Protein AF-0000000074786661 (afdb_homodimer)

Nearest PDB structures (foldseek):
  8a9m-assembly1_A  TM=9.850E-01  e=2.040E-16  Hippeastrum hybrid cultivar
  1msa-assembly1_C  TM=9.855E-01  e=4.578E-16  Galanthus nivalis
  3dzw-assembly1_A  TM=9.877E-01  e=7.695E-16  Narcissus pseudonarcissus
  3a0d-assembly1_A  TM=9.600E-01  e=8.202E-15  Polygonatum cyrtonema
  2d04-assembly3_E  TM=9.316E-01  e=2.078E-13  Molineria latifolia

pLDDT: mean 82.92, std 26.05, range [27.39, 98.94]

Radius of gyration: 22.77 Å; Cα contacts (8 Å, |Δi|>4): 672; chains: 2; bounding box: 90×65×55 Å

Structure (mmCIF, N/CA/C/O backbone):
data_AF-0000000074786661-model_v1
#
loop_
_entity.id
_entity.type
_entity.pdbx_description
1 polymer 'Bulb-type lectin domain-containing protein'
#
loop_
_atom_site.group_PDB
_atom_site.id
_atom_site.type_symbol
_atom_site.label_atom_id
_atom_site.label_alt_id
_atom_site.label_comp_id
_atom_site.label_asym_id
_atom_site.label_entity_id
_atom_site.label_seq_id
_atom_site.pdbx_PDB_ins_code
_atom_site.Cartn_x
_atom_site.Cartn_y
_atom_site.Cartn_z
_atom_site.occupancy
_atom_site.B_iso_or_equiv
_atom_site.auth_seq_id
_atom_site.auth_comp_id
_atom_site.auth_asym_id
_atom_site.auth_atom_id
_atom_site.pdbx_PDB_model_num
ATOM 1 N N . MET A 1 1 ? -6.34 5.297 -14.484 1 54.09 1 MET A N 1
ATOM 2 C CA . MET A 1 1 ? -5.094 4.977 -13.797 1 54.09 1 MET A CA 1
ATOM 3 C C . MET A 1 1 ? -5.078 3.52 -13.352 1 54.09 1 MET A C 1
ATOM 5 O O . MET A 1 1 ? -6.078 3.01 -12.844 1 54.09 1 MET A O 1
ATOM 9 N N . ALA A 1 2 ? -3.977 2.809 -13.867 1 68.94 2 ALA A N 1
ATOM 10 C CA . ALA A 1 2 ? -3.953 1.383 -13.555 1 68.94 2 ALA A CA 1
ATOM 11 C C . ALA A 1 2 ? -3.648 1.149 -12.078 1 68.94 2 ALA A C 1
ATOM 13 O O . ALA A 1 2 ? -2.953 1.95 -11.445 1 68.94 2 ALA A O 1
ATOM 14 N N . ASP A 1 3 ? -4.184 0.148 -11.516 1 92.69 3 ASP A N 1
ATOM 15 C CA . ASP A 1 3 ? -4.074 -0.189 -10.094 1 92.69 3 ASP A CA 1
ATOM 16 C C . ASP A 1 3 ? -2.713 -0.805 -9.781 1 92.69 3 ASP A C 1
ATOM 18 O O . ASP A 1 3 ? -2.141 -1.514 -10.617 1 92.69 3 ASP A O 1
ATOM 22 N N . ASN A 1 4 ? -2.164 -0.365 -8.695 1 98.5 4 ASN A N 1
ATOM 23 C CA . ASN A 1 4 ? -0.906 -0.963 -8.258 1 98.5 4 ASN A CA 1
ATOM 24 C C . ASN A 1 4 ? -1.046 -1.646 -6.902 1 98.5 4 ASN A C 1
ATOM 26 O O . ASN A 1 4 ? -0.046 -1.995 -6.273 1 98.5 4 ASN A O 1
ATOM 30 N N . VAL A 1 5 ? -2.252 -1.771 -6.418 1 98.56 5 VAL A N 1
ATOM 31 C CA . VAL A 1 5 ? -2.475 -2.34 -5.094 1 98.56 5 VAL A CA 1
ATOM 32 C C . VAL A 1 5 ? -3.52 -3.451 -5.176 1 98.56 5 VAL A C 1
ATOM 34 O O . VAL A 1 5 ? -4.535 -3.307 -5.859 1 98.56 5 VAL A O 1
ATOM 37 N N . LEU A 1 6 ? -3.256 -4.562 -4.535 1 98.5 6 LEU A N 1
ATOM 38 C CA . LEU A 1 6 ? -4.266 -5.559 -4.195 1 98.5 6 LEU A CA 1
ATOM 39 C C . LEU A 1 6 ? -4.582 -5.523 -2.703 1 98.5 6 LEU A C 1
ATOM 41 O O . LEU A 1 6 ? -3.676 -5.418 -1.874 1 98.5 6 LEU A O 1
ATOM 45 N N . TYR A 1 7 ? -5.82 -5.617 -2.416 1 97.94 7 TYR A N 1
ATOM 46 C CA . TYR A 1 7 ? -6.273 -5.688 -1.03 1 97.94 7 TYR A CA 1
ATOM 47 C C . TYR A 1 7 ? -6.695 -7.105 -0.665 1 97.94 7 TYR A C 1
ATOM 49 O O . TYR A 1 7 ? -6.988 -7.918 -1.544 1 97.94 7 TYR A O 1
ATOM 57 N N . GLY A 1 8 ? -6.66 -7.344 0.693 1 97.38 8 GLY A N 1
ATOM 58 C CA . GLY A 1 8 ? -7.207 -8.625 1.103 1 97.38 8 GLY A CA 1
ATOM 59 C C . GLY A 1 8 ? -8.562 -8.922 0.487 1 97.38 8 GLY A C 1
ATOM 60 O O . GLY A 1 8 ? -9.477 -8.094 0.555 1 97.38 8 GLY A O 1
ATOM 61 N N . GLY A 1 9 ? -8.625 -10.148 -0.109 1 97.19 9 GLY A N 1
ATOM 62 C CA . GLY A 1 9 ? -9.859 -10.539 -0.763 1 97.19 9 GLY A CA 1
ATOM 63 C C . GLY A 1 9 ? -9.836 -10.336 -2.266 1 97.19 9 GLY A C 1
ATOM 64 O O . GLY A 1 9 ? -10.648 -10.906 -2.99 1 97.19 9 GLY A O 1
ATOM 65 N N . ASP A 1 10 ? -8.906 -9.586 -2.803 1 98.12 10 ASP A N 1
ATOM 66 C CA . ASP A 1 10 ? -8.812 -9.328 -4.234 1 98.12 10 ASP A CA 1
ATOM 67 C C . ASP A 1 10 ? -8.273 -10.547 -4.98 1 98.12 10 ASP A C 1
ATOM 69 O O . ASP A 1 10 ? -7.574 -11.375 -4.395 1 98.12 10 ASP A O 1
ATOM 73 N N . THR A 1 11 ? -8.594 -10.555 -6.223 1 98.56 11 THR A N 1
ATOM 74 C CA . THR A 1 11 ? -8.062 -11.562 -7.133 1 98.56 11 THR A CA 1
ATOM 75 C C . THR A 1 11 ? -7.582 -10.922 -8.43 1 98.56 11 THR A C 1
ATOM 77 O O . THR A 1 11 ? -8.031 -9.836 -8.797 1 98.56 11 THR A O 1
ATOM 80 N N . MET A 1 12 ? -6.664 -11.57 -9.039 1 98.56 12 MET A N 1
ATOM 81 C CA . MET A 1 12 ? -6.281 -11.305 -10.43 1 98.56 12 MET A CA 1
ATOM 82 C C . MET A 1 12 ? -6.414 -12.562 -11.273 1 98.56 12 MET A C 1
ATOM 84 O O . MET A 1 12 ? -5.711 -13.555 -11.047 1 98.56 12 MET A O 1
ATOM 88 N N . ASN A 1 13 ? -7.309 -12.461 -12.242 1 98.38 13 ASN A N 1
ATOM 89 C CA . ASN A 1 13 ? -7.438 -13.547 -13.203 1 98.38 13 ASN A CA 1
ATOM 90 C C . ASN A 1 13 ? -6.305 -13.539 -14.227 1 98.38 13 ASN A C 1
ATOM 92 O O . ASN A 1 13 ? -5.578 -12.547 -14.336 1 98.38 13 ASN A O 1
ATOM 96 N N . ALA A 1 14 ? -6.246 -14.672 -14.898 1 98.06 14 ALA A N 1
ATOM 97 C CA . ALA A 1 14 ? -5.277 -14.711 -15.984 1 98.06 14 ALA A CA 1
ATOM 98 C C . ALA A 1 14 ? -5.445 -13.516 -16.922 1 98.06 14 ALA A C 1
ATOM 100 O O . ALA A 1 14 ? -6.566 -13.156 -17.281 1 98.06 14 ALA A O 1
ATOM 101 N N . GLY A 1 15 ? -4.289 -12.82 -17.203 1 97.88 15 GLY A N 1
ATOM 102 C CA . GLY A 1 15 ? -4.309 -11.672 -18.094 1 97.88 15 GLY A CA 1
ATOM 103 C C . GLY A 1 15 ? -4.391 -10.352 -17.359 1 97.88 15 GLY A C 1
ATOM 104 O O . GLY A 1 15 ? -4.125 -9.297 -17.938 1 97.88 15 GLY A O 1
ATOM 105 N N . GLN A 1 16 ? -4.762 -10.391 -16.109 1 98.44 16 GLN A N 1
ATOM 106 C CA . GLN A 1 16 ? -4.859 -9.148 -15.359 1 98.44 16 GLN A CA 1
ATOM 107 C C . GLN A 1 16 ? -3.529 -8.797 -14.695 1 98.44 16 GLN A C 1
ATOM 109 O O . GLN A 1 16 ? -2.699 -9.68 -14.461 1 98.44 16 GLN A O 1
ATOM 114 N N . SER A 1 17 ? -3.342 -7.465 -14.523 1 98.69 17 SER A N 1
ATOM 115 C CA . SER A 1 17 ? -2.041 -7.031 -14.016 1 98.69 17 SER A CA 1
ATOM 116 C C . SER A 1 17 ? -2.172 -5.785 -13.148 1 98.69 17 SER A C 1
ATOM 118 O O . SER A 1 17 ? -3.189 -5.09 -13.203 1 98.69 17 SER A O 1
ATOM 120 N N . LEU A 1 18 ? -1.207 -5.578 -12.273 1 98.44 18 LEU A N 1
ATOM 121 C CA . LEU A 1 18 ? -0.897 -4.293 -11.664 1 98.44 18 LEU A CA 1
ATOM 122 C C . LEU A 1 18 ? 0.162 -3.547 -12.469 1 98.44 18 LEU A C 1
ATOM 124 O O . LEU A 1 18 ? 1.004 -4.168 -13.117 1 98.44 18 LEU A O 1
ATOM 128 N N . THR A 1 19 ? 0.094 -2.236 -12.367 1 97.69 19 THR A N 1
ATOM 129 C CA . THR A 1 19 ? 1.117 -1.443 -13.047 1 97.69 19 THR A CA 1
ATOM 130 C C . THR A 1 19 ? 1.593 -0.302 -12.148 1 97.69 19 THR A C 1
ATOM 132 O O . THR A 1 19 ? 0.841 0.185 -11.305 1 97.69 19 THR A O 1
ATOM 135 N N . GLN A 1 20 ? 2.822 0.066 -12.312 1 96.94 20 GLN A N 1
ATOM 136 C CA . GLN A 1 20 ? 3.498 1.205 -11.703 1 96.94 20 GLN A CA 1
ATOM 137 C C . GLN A 1 20 ? 4.648 1.697 -12.578 1 96.94 20 GLN A C 1
ATOM 139 O O . GLN A 1 20 ? 5.703 1.061 -12.641 1 96.94 20 GLN A O 1
ATOM 144 N N . GLY A 1 21 ? 4.383 2.881 -13.156 1 94.81 21 GLY A N 1
ATOM 145 C CA . GLY A 1 21 ? 5.383 3.309 -14.125 1 94.81 21 GLY A CA 1
ATOM 146 C C . GLY A 1 21 ? 5.66 2.273 -15.195 1 94.81 21 GLY A C 1
ATOM 147 O O . GLY A 1 21 ? 4.734 1.784 -15.844 1 94.81 21 GLY A O 1
ATOM 148 N N . GLY A 1 22 ? 6.867 1.888 -15.32 1 95.94 22 GLY A N 1
ATOM 149 C CA . GLY A 1 22 ? 7.285 0.912 -16.312 1 95.94 22 GLY A CA 1
ATOM 150 C C . GLY A 1 22 ? 7.188 -0.52 -15.828 1 95.94 22 GLY A C 1
ATOM 151 O O . GLY A 1 22 ? 7.535 -1.455 -16.547 1 95.94 22 GLY A O 1
ATOM 152 N N . TYR A 1 23 ? 6.676 -0.708 -14.641 1 98.19 23 TYR A N 1
ATOM 153 C CA . TYR A 1 23 ? 6.617 -2.043 -14.062 1 98.19 23 TYR A CA 1
ATOM 154 C C . TYR A 1 23 ? 5.23 -2.654 -14.234 1 98.19 23 TYR A C 1
ATOM 156 O O . TYR A 1 23 ? 4.219 -1.959 -14.117 1 98.19 23 TYR A O 1
ATOM 164 N N . THR A 1 24 ? 5.23 -3.912 -14.547 1 98.62 24 THR A N 1
ATOM 165 C CA . THR A 1 24 ? 3.982 -4.66 -14.68 1 98.62 24 THR A CA 1
ATOM 166 C C . THR A 1 24 ? 4.062 -5.98 -13.922 1 98.62 24 THR A C 1
ATOM 168 O O . THR A 1 24 ? 5.004 -6.758 -14.109 1 98.62 24 THR A O 1
ATOM 171 N N . PHE A 1 25 ? 3.174 -6.238 -12.953 1 98.88 25 PHE A N 1
ATOM 172 C CA . PHE A 1 25 ? 2.99 -7.492 -12.234 1 98.88 25 PHE A CA 1
ATOM 173 C C . PHE A 1 25 ? 1.752 -8.227 -12.734 1 98.88 25 PHE A C 1
ATOM 175 O O . PHE A 1 25 ? 0.625 -7.832 -12.438 1 98.88 25 PHE A O 1
ATOM 182 N N . ILE A 1 26 ? 1.942 -9.375 -13.438 1 98.88 26 ILE A N 1
ATOM 183 C CA . ILE A 1 26 ? 0.841 -9.898 -14.242 1 98.88 26 ILE A CA 1
ATOM 184 C C . ILE A 1 26 ? 0.651 -11.391 -13.945 1 98.88 26 ILE A C 1
ATOM 186 O O . ILE A 1 26 ? 1.627 -12.133 -13.844 1 98.88 26 ILE A O 1
ATOM 190 N N . MET A 1 27 ? -0.599 -11.82 -13.742 1 98.81 27 MET A N 1
ATOM 191 C CA . MET A 1 27 ? -0.973 -13.234 -13.797 1 98.81 27 MET A CA 1
ATOM 192 C C . MET A 1 27 ? -1.156 -13.688 -15.242 1 98.81 27 MET A C 1
ATOM 194 O O . MET A 1 27 ? -2.209 -13.461 -15.836 1 98.81 27 MET A O 1
ATOM 198 N N . GLN A 1 28 ? -0.215 -14.422 -15.742 1 98.56 28 GLN A N 1
ATOM 199 C CA . GLN A 1 28 ? -0.218 -14.781 -17.156 1 98.56 28 GLN A CA 1
ATOM 200 C C . GLN A 1 28 ? -1.16 -15.953 -17.422 1 98.56 28 GLN A C 1
ATOM 202 O O . GLN A 1 28 ? -1.525 -16.688 -16.5 1 98.56 28 GLN A O 1
ATOM 207 N N . THR A 1 29 ? -1.472 -16.094 -18.703 1 98.06 29 THR A N 1
ATOM 208 C CA . THR A 1 29 ? -2.42 -17.125 -19.109 1 98.06 29 THR A CA 1
ATOM 209 C C . THR A 1 29 ? -1.793 -18.516 -18.984 1 98.06 29 THR A C 1
ATOM 211 O O . THR A 1 29 ? -2.504 -19.516 -18.922 1 98.06 29 THR A O 1
ATOM 214 N N . ASP A 1 30 ? -0.491 -18.609 -18.938 1 98.25 30 ASP A N 1
ATOM 215 C CA . ASP A 1 30 ? 0.183 -19.906 -18.781 1 98.25 30 ASP A CA 1
ATOM 216 C C . ASP A 1 30 ? 0.344 -20.266 -17.312 1 98.25 30 ASP A C 1
ATOM 218 O O . ASP A 1 30 ? 1.08 -21.188 -16.969 1 98.25 30 ASP A O 1
ATOM 222 N N . CYS A 1 31 ? -0.217 -19.391 -16.359 1 98.44 31 CYS A N 1
ATOM 223 C CA . CYS A 1 31 ? -0.306 -19.609 -14.914 1 98.44 31 CYS A CA 1
ATOM 224 C C . CYS A 1 31 ? 0.969 -19.156 -14.219 1 98.44 31 CYS A C 1
ATOM 226 O O . CYS A 1 31 ? 1.151 -19.406 -13.023 1 98.44 31 CYS A O 1
ATOM 228 N N . ASN A 1 32 ? 1.869 -18.469 -14.906 1 98.88 32 ASN A N 1
ATOM 229 C CA . ASN A 1 32 ? 3.02 -17.844 -14.266 1 98.88 32 ASN A CA 1
ATOM 230 C C . ASN A 1 32 ? 2.699 -16.438 -13.789 1 98.88 32 ASN A C 1
ATOM 232 O O . ASN A 1 32 ? 2.037 -15.672 -14.5 1 98.88 32 ASN A O 1
ATOM 236 N N . LEU A 1 33 ? 3.043 -16.141 -12.539 1 98.94 33 LEU A N 1
ATOM 237 C CA . LEU A 1 33 ? 3.041 -14.773 -12.039 1 98.94 33 LEU A CA 1
ATOM 238 C C . LEU A 1 33 ? 4.395 -14.109 -12.273 1 98.94 33 LEU A C 1
ATOM 240 O O . LEU A 1 33 ? 5.426 -14.625 -11.836 1 98.94 33 LEU A O 1
ATOM 244 N N . VAL A 1 34 ? 4.359 -12.945 -13 1 98.94 34 VAL A N 1
ATOM 245 C CA . VAL A 1 34 ? 5.648 -12.414 -13.43 1 98.94 34 VAL A CA 1
ATOM 246 C C . VAL A 1 34 ? 5.684 -10.898 -13.203 1 98.94 34 VAL A C 1
ATOM 248 O O . VAL A 1 34 ? 4.688 -10.211 -13.43 1 98.94 34 VAL A O 1
ATOM 251 N N . LEU A 1 35 ? 6.809 -10.445 -12.727 1 98.94 35 LEU A N 1
ATOM 252 C CA . LEU A 1 35 ? 7.109 -9.023 -12.641 1 98.94 35 LEU A CA 1
ATOM 253 C C . LEU A 1 35 ? 8.031 -8.594 -13.773 1 98.94 35 LEU A C 1
ATOM 255 O O . LEU A 1 35 ? 9.117 -9.148 -13.945 1 98.94 35 LEU A O 1
ATOM 259 N N . TYR A 1 36 ? 7.555 -7.609 -14.555 1 98.88 36 TYR A N 1
ATOM 260 C CA . TYR A 1 36 ? 8.336 -7.078 -15.664 1 98.88 36 TYR A CA 1
ATOM 261 C C . TYR A 1 36 ? 8.812 -5.664 -15.367 1 98.88 36 TYR A C 1
ATOM 263 O O . TYR A 1 36 ? 8.078 -4.863 -14.781 1 98.88 36 TYR A O 1
ATOM 271 N N . ASP A 1 37 ? 9.984 -5.316 -15.766 1 98.62 37 ASP A N 1
ATOM 272 C CA . ASP A 1 37 ? 10.539 -3.971 -15.898 1 98.62 37 ASP A CA 1
ATOM 273 C C . ASP A 1 37 ? 10.719 -3.6 -17.375 1 98.62 37 ASP A C 1
ATOM 275 O O . ASP A 1 37 ? 11.703 -4.008 -18 1 98.62 37 ASP A O 1
ATOM 279 N N . SER A 1 38 ? 9.781 -2.812 -17.844 1 96.94 38 SER A N 1
ATOM 280 C CA . SER A 1 38 ? 9.844 -2.371 -19.234 1 96.94 38 SER A CA 1
ATOM 281 C C . SER A 1 38 ? 10.016 -3.551 -20.172 1 96.94 38 SER A C 1
ATOM 283 O O . SER A 1 38 ? 10.906 -3.543 -21.031 1 96.94 38 SER A O 1
ATOM 285 N N . GLY A 1 39 ? 9.266 -4.574 -19.922 1 96.75 39 GLY A N 1
ATOM 286 C CA . GLY A 1 39 ? 9.203 -5.711 -20.828 1 96.75 39 GLY A CA 1
ATOM 287 C C . GLY A 1 39 ? 10.164 -6.824 -20.453 1 96.75 39 GLY A C 1
ATOM 288 O O . GLY A 1 39 ? 10.078 -7.934 -20.984 1 96.75 39 GLY A O 1
ATOM 289 N N . ARG A 1 40 ? 11.078 -6.539 -19.531 1 98.38 40 ARG A N 1
ATOM 290 C CA . ARG A 1 40 ? 12.008 -7.562 -19.062 1 98.38 40 ARG A CA 1
ATOM 291 C C . ARG A 1 40 ? 11.516 -8.211 -17.781 1 98.38 40 ARG A C 1
ATOM 293 O O . ARG A 1 40 ? 11.234 -7.512 -16.797 1 98.38 40 ARG A O 1
ATOM 300 N N . ALA A 1 41 ? 11.477 -9.539 -17.797 1 98.75 41 ALA A N 1
ATOM 301 C CA . ALA A 1 41 ? 11.086 -10.242 -16.578 1 98.75 41 ALA A CA 1
ATOM 302 C C . ALA A 1 41 ? 12.172 -10.141 -15.516 1 98.75 41 ALA A C 1
ATOM 304 O O . ALA A 1 41 ? 13.328 -10.484 -15.766 1 98.75 41 ALA A O 1
ATOM 305 N N . VAL A 1 42 ? 11.742 -9.695 -14.336 1 98.75 42 VAL A N 1
ATOM 306 C CA . VAL A 1 42 ? 12.75 -9.539 -13.289 1 98.75 42 VAL A CA 1
ATOM 307 C C . VAL A 1 42 ? 12.406 -10.438 -12.102 1 98.75 42 VAL A C 1
ATOM 309 O O . VAL A 1 42 ? 13.234 -10.641 -11.211 1 98.75 42 VAL A O 1
ATOM 312 N N . TRP A 1 43 ? 11.305 -11.016 -12.023 1 98.88 43 TRP A N 1
ATOM 313 C CA . TRP A 1 43 ? 10.844 -11.992 -11.039 1 98.88 43 TRP A CA 1
ATOM 314 C C . TRP A 1 43 ? 9.727 -12.859 -11.609 1 98.88 43 TRP A C 1
ATOM 316 O O . TRP A 1 43 ? 8.914 -12.391 -12.406 1 98.88 43 TRP A O 1
ATOM 326 N N . ALA A 1 44 ? 9.648 -14.062 -11.156 1 98.88 44 ALA A N 1
ATOM 327 C CA . ALA A 1 44 ? 8.562 -14.961 -11.539 1 98.88 44 ALA A CA 1
ATOM 328 C C . ALA A 1 44 ? 8.305 -16 -10.453 1 98.88 44 ALA A C 1
ATOM 330 O O . ALA A 1 44 ? 9.211 -16.359 -9.703 1 98.88 44 ALA A O 1
ATOM 331 N N . SER A 1 45 ? 7.039 -16.453 -10.438 1 98.75 45 SER A N 1
ATOM 332 C CA . SER A 1 45 ? 6.664 -17.484 -9.484 1 98.75 45 SER A CA 1
ATOM 333 C C . SER A 1 45 ? 7.168 -18.859 -9.938 1 98.75 45 SER A C 1
ATOM 335 O O . SER A 1 45 ? 7.234 -19.797 -9.141 1 98.75 45 SER A O 1
ATOM 337 N N . GLY A 1 46 ? 7.457 -18.984 -11.273 1 98.5 46 GLY A N 1
ATOM 338 C CA . GLY A 1 46 ? 7.91 -20.266 -11.805 1 98.5 46 GLY A CA 1
ATOM 339 C C . GLY A 1 46 ? 6.801 -21.281 -11.906 1 98.5 46 GLY A C 1
ATOM 340 O O . GLY A 1 46 ? 7.027 -22.484 -11.688 1 98.5 46 GLY A O 1
ATOM 341 N N . THR A 1 47 ? 5.617 -20.875 -12.203 1 98.56 47 THR A N 1
ATOM 342 C CA . THR A 1 47 ? 4.477 -21.781 -12.203 1 98.56 47 THR A CA 1
ATOM 343 C C . THR A 1 47 ? 3.91 -21.938 -13.609 1 98.56 47 THR A C 1
ATOM 345 O O . THR A 1 47 ? 2.764 -22.344 -13.781 1 98.56 47 THR A O 1
ATOM 348 N N . ASP A 1 48 ? 4.613 -21.562 -14.609 1 97 48 ASP A N 1
ATOM 349 C CA . ASP A 1 48 ? 4.188 -21.719 -15.992 1 97 48 ASP A CA 1
ATOM 350 C C . ASP A 1 48 ? 3.844 -23.172 -16.297 1 97 48 ASP A C 1
ATOM 352 O O . ASP A 1 48 ? 4.598 -24.078 -15.93 1 97 48 ASP A O 1
ATOM 356 N N . GLY A 1 49 ? 2.646 -23.344 -16.906 1 96.81 49 GLY A N 1
ATOM 357 C CA . GLY A 1 49 ? 2.256 -24.672 -17.359 1 96.81 49 GLY A CA 1
ATOM 358 C C . GLY A 1 49 ? 1.727 -25.531 -16.234 1 96.81 49 GLY A C 1
ATOM 359 O O . GLY A 1 49 ? 1.422 -26.719 -16.438 1 96.81 49 GLY A O 1
ATOM 360 N N . ARG A 1 50 ? 1.587 -24.969 -15.055 1 95.38 50 ARG A N 1
ATOM 361 C CA . ARG A 1 50 ? 1.168 -25.781 -13.914 1 95.38 50 ARG A CA 1
ATOM 362 C C . ARG A 1 50 ? -0.35 -25.766 -13.766 1 95.38 50 ARG A C 1
ATOM 364 O O . ARG A 1 50 ? -0.881 -26.234 -12.75 1 95.38 50 ARG A O 1
ATOM 371 N N . GLY A 1 51 ? -1.062 -25.266 -14.773 1 94.19 51 GLY A N 1
ATOM 372 C CA . GLY A 1 51 ? -2.516 -25.234 -14.766 1 94.19 51 GLY A CA 1
ATOM 373 C C . GLY A 1 51 ? -3.098 -24.375 -15.867 1 94.19 51 GLY A C 1
ATOM 374 O O . GLY A 1 51 ? -2.408 -24.047 -16.844 1 94.19 51 GLY A O 1
ATOM 375 N N . ARG A 1 52 ? -4.43 -24.266 -15.789 1 95.31 52 ARG A N 1
ATOM 376 C CA . ARG A 1 52 ? -5.184 -23.375 -16.656 1 95.31 52 ARG A CA 1
ATOM 377 C C . ARG A 1 52 ? -6.117 -22.484 -15.852 1 95.31 52 ARG A C 1
ATOM 379 O O . ARG A 1 52 ? -6.531 -22.844 -14.742 1 95.31 52 ARG A O 1
ATOM 386 N N . ASN A 1 53 ? -6.391 -21.312 -16.5 1 97.38 53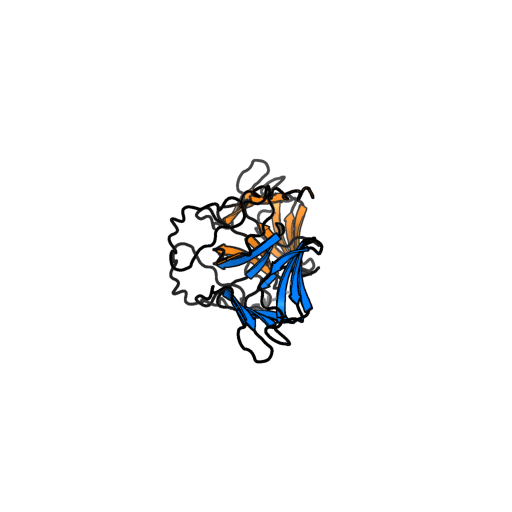 ASN A N 1
ATOM 387 C CA . ASN A 1 53 ? -7.312 -20.375 -15.867 1 97.38 53 ASN A CA 1
ATOM 388 C C . ASN A 1 53 ? -6.922 -20.078 -14.422 1 97.38 53 ASN A C 1
ATOM 390 O O . ASN A 1 53 ? -7.766 -20.141 -13.523 1 97.38 53 ASN A O 1
ATOM 394 N N . CYS A 1 54 ? -5.645 -19.875 -14.227 1 98.5 54 CYS A N 1
ATOM 395 C CA . CYS A 1 54 ? -5.145 -19.625 -12.875 1 98.5 54 CYS A CA 1
ATOM 396 C C . CYS A 1 54 ? -5.574 -18.25 -12.391 1 98.5 54 CYS A C 1
ATOM 398 O O . CYS A 1 54 ? -5.777 -17.344 -13.188 1 98.5 54 CYS A O 1
ATOM 400 N N . VAL A 1 55 ? -5.715 -18.141 -11.078 1 98.75 55 VAL A N 1
ATOM 401 C CA . VAL A 1 55 ? -6.121 -16.922 -10.406 1 98.75 55 VAL A CA 1
ATOM 402 C C . VAL A 1 55 ? -5.168 -16.609 -9.25 1 98.75 55 VAL A C 1
ATOM 404 O O . VAL A 1 55 ? -4.82 -17.516 -8.477 1 98.75 55 VAL A O 1
ATOM 407 N N . LEU A 1 56 ? -4.645 -15.43 -9.242 1 98.94 56 LEU A N 1
ATOM 408 C CA . LEU A 1 56 ? -3.92 -14.938 -8.078 1 98.94 56 LEU A CA 1
ATOM 409 C C . LEU A 1 56 ? -4.887 -14.375 -7.039 1 98.94 56 LEU A C 1
ATOM 411 O O . LEU A 1 56 ? -5.75 -13.555 -7.367 1 98.94 56 LEU A O 1
ATOM 415 N N . ARG A 1 57 ? -4.75 -14.773 -5.789 1 98.81 57 ARG A N 1
ATOM 416 C CA . ARG A 1 57 ? -5.617 -14.281 -4.727 1 98.81 57 ARG A CA 1
ATOM 417 C C . ARG A 1 57 ? -4.801 -13.688 -3.584 1 98.81 57 ARG A C 1
ATOM 419 O O . ARG A 1 57 ? -3.926 -14.352 -3.027 1 98.81 57 ARG A O 1
ATOM 426 N N . MET A 1 58 ? -5.051 -12.398 -3.312 1 98.69 58 MET A N 1
ATOM 427 C CA . MET A 1 58 ? -4.609 -11.828 -2.043 1 98.69 58 MET A CA 1
ATOM 428 C C . MET A 1 58 ? -5.609 -12.133 -0.933 1 98.69 58 MET A C 1
ATOM 430 O O . MET A 1 58 ? -6.645 -11.477 -0.826 1 98.69 58 MET A O 1
ATOM 434 N N . GLN A 1 59 ? -5.242 -13.047 -0.095 1 97.56 59 GLN A N 1
ATOM 435 C CA . GLN A 1 59 ? -6.203 -13.531 0.892 1 97.56 59 GLN A CA 1
ATOM 436 C C . GLN A 1 59 ? -6.25 -12.609 2.111 1 97.56 59 GLN A C 1
ATOM 438 O O . GLN A 1 59 ? -5.285 -11.898 2.395 1 97.56 59 GLN A O 1
ATOM 443 N N . THR A 1 60 ? -7.297 -12.727 2.873 1 95.62 60 THR A N 1
ATOM 444 C CA . THR A 1 60 ? -7.52 -11.836 4.008 1 95.62 60 THR A CA 1
ATOM 445 C C . THR A 1 60 ? -6.633 -12.234 5.188 1 95.62 60 THR A C 1
ATOM 447 O O . THR A 1 60 ? -6.504 -11.477 6.156 1 95.62 60 THR A O 1
ATOM 450 N N . ASP A 1 61 ? -6.004 -13.352 5.055 1 94.12 61 ASP A N 1
ATOM 451 C CA . ASP A 1 61 ? -5.062 -13.75 6.098 1 94.12 61 ASP A CA 1
ATOM 452 C C . ASP A 1 61 ? -3.635 -13.344 5.734 1 94.12 61 ASP A C 1
ATOM 454 O O . ASP A 1 61 ? -2.684 -13.711 6.426 1 94.12 61 ASP A O 1
ATOM 458 N N . GLY A 1 62 ? -3.461 -12.695 4.59 1 95.69 62 GLY A N 1
ATOM 459 C CA . GLY A 1 62 ? -2.168 -12.141 4.223 1 95.69 62 GLY A CA 1
ATOM 460 C C . GLY A 1 62 ? -1.37 -13.047 3.303 1 95.69 62 GLY A C 1
ATOM 461 O O . GLY A 1 62 ? -0.26 -12.695 2.893 1 95.69 62 GLY A O 1
ATOM 462 N N . ASN A 1 63 ? -1.901 -14.18 2.973 1 97.88 63 ASN A N 1
ATOM 463 C CA . ASN A 1 63 ? -1.229 -15.078 2.039 1 97.88 63 ASN A CA 1
ATOM 464 C C . ASN A 1 63 ? -1.542 -14.719 0.591 1 97.88 63 ASN A C 1
ATOM 466 O O . ASN A 1 63 ? -2.684 -14.383 0.261 1 97.88 63 ASN A O 1
ATOM 470 N N . LEU A 1 64 ? -0.558 -14.703 -0.218 1 98.81 64 LEU A N 1
ATOM 471 C CA . LEU A 1 64 ? -0.71 -14.609 -1.666 1 98.81 64 LEU A CA 1
ATOM 472 C C . LEU A 1 64 ? -0.612 -15.984 -2.316 1 98.81 64 LEU A C 1
ATOM 474 O O . LEU A 1 64 ? 0.391 -16.688 -2.154 1 98.81 64 LEU A O 1
ATOM 478 N N . VAL A 1 65 ? -1.688 -16.312 -3.043 1 98.88 65 VAL A N 1
ATOM 479 C CA . VAL A 1 65 ? -1.735 -17.703 -3.516 1 98.88 65 VAL A CA 1
ATOM 480 C C . VAL A 1 65 ? -2.18 -17.734 -4.977 1 98.88 65 VAL A C 1
ATOM 482 O O . VAL A 1 65 ? -3.08 -16.984 -5.375 1 98.88 65 VAL A O 1
ATOM 485 N N . ILE A 1 66 ? -1.552 -18.547 -5.742 1 98.94 66 ILE A N 1
ATOM 486 C CA . ILE A 1 66 ? -2.01 -18.859 -7.09 1 98.94 66 ILE A CA 1
ATOM 487 C C . ILE A 1 66 ? -2.799 -20.172 -7.07 1 98.94 66 ILE A C 1
ATOM 489 O O . ILE A 1 66 ? -2.283 -21.203 -6.648 1 98.94 66 ILE A O 1
ATOM 493 N N . TYR A 1 67 ? -4.012 -20.062 -7.527 1 98.88 67 TYR A N 1
ATOM 494 C CA . TYR A 1 67 ? -4.844 -21.25 -7.695 1 98.88 67 TYR A CA 1
ATOM 495 C C . TYR A 1 67 ? -5.016 -21.578 -9.172 1 98.88 67 TYR A C 1
ATOM 497 O O . TYR A 1 67 ? -5.152 -20.688 -10.008 1 98.88 67 TYR A O 1
ATOM 505 N N . ASP A 1 68 ? -5.094 -22.906 -9.43 1 98.38 68 ASP A N 1
ATOM 506 C CA . ASP A 1 68 ? -5.434 -23.297 -10.797 1 98.38 68 ASP A CA 1
ATOM 507 C C . ASP A 1 68 ? -6.945 -23.359 -10.992 1 98.38 68 ASP A C 1
ATOM 509 O O . ASP A 1 68 ? -7.707 -23 -10.086 1 98.38 68 ASP A O 1
ATOM 513 N N . GLY A 1 69 ? -7.379 -23.719 -12.25 1 97.06 69 GLY A N 1
ATOM 514 C CA . GLY A 1 69 ? -8.789 -23.734 -12.602 1 97.06 69 GLY A CA 1
ATOM 515 C C . GLY A 1 69 ? -9.602 -24.703 -11.766 1 97.06 69 GLY A C 1
ATOM 516 O O . GLY A 1 69 ? -10.836 -24.625 -11.727 1 97.06 69 GLY A O 1
ATOM 517 N N . ASN A 1 70 ? -8.938 -25.641 -11.078 1 97.19 70 ASN A N 1
ATOM 518 C CA . ASN A 1 70 ? -9.609 -26.578 -10.195 1 97.19 70 ASN A CA 1
ATOM 519 C C . ASN A 1 70 ? -9.523 -26.141 -8.734 1 97.19 70 ASN A C 1
ATOM 521 O O . ASN A 1 70 ? -9.758 -26.938 -7.828 1 97.19 70 ASN A O 1
ATOM 525 N N . ASN A 1 71 ? -9.023 -24.938 -8.523 1 97.38 71 ASN A N 1
ATOM 526 C CA . ASN A 1 71 ? -8.906 -24.312 -7.207 1 97.38 71 ASN A CA 1
ATOM 527 C C . ASN A 1 71 ? -7.852 -25.016 -6.355 1 97.38 71 ASN A C 1
ATOM 529 O O . ASN A 1 71 ? -7.98 -25.094 -5.129 1 97.38 71 ASN A O 1
ATOM 533 N N . ARG A 1 72 ? -6.926 -25.594 -7.043 1 98.06 72 ARG A N 1
ATOM 534 C CA . ARG A 1 72 ? -5.758 -26.125 -6.336 1 98.06 72 ARG A CA 1
ATOM 535 C C . ARG A 1 72 ? -4.641 -25.094 -6.281 1 98.06 72 ARG A C 1
ATOM 537 O O . ARG A 1 72 ? -4.332 -24.453 -7.285 1 98.06 72 ARG A O 1
ATOM 544 N N . ALA A 1 73 ? -3.994 -24.969 -5.074 1 98.56 73 ALA A N 1
ATOM 545 C CA . ALA A 1 73 ? -2.881 -24.031 -4.93 1 98.56 73 ALA A CA 1
ATOM 546 C C . ALA A 1 73 ? -1.646 -24.531 -5.672 1 98.56 73 ALA A C 1
ATOM 548 O O . ALA A 1 73 ? -1.221 -25.672 -5.484 1 98.56 73 ALA A O 1
ATOM 549 N N . VAL A 1 74 ? -1.094 -23.656 -6.488 1 98.38 74 VAL A N 1
ATOM 550 C CA . VAL A 1 74 ? 0.102 -24.078 -7.211 1 98.38 74 VAL A CA 1
ATOM 551 C C . VAL A 1 74 ? 1.309 -23.281 -6.727 1 98.38 74 VAL A C 1
ATOM 553 O O . VAL A 1 74 ? 2.455 -23.656 -6.988 1 98.38 74 VAL A O 1
ATOM 556 N N . TRP A 1 75 ? 1.119 -22.234 -6.016 1 98.75 75 TRP A N 1
ATOM 557 C CA . TRP A 1 75 ? 2.152 -21.406 -5.398 1 98.75 75 TRP A CA 1
ATOM 558 C C . TRP A 1 75 ? 1.571 -20.562 -4.27 1 98.75 75 TRP A C 1
ATOM 560 O O . TRP A 1 75 ? 0.405 -20.156 -4.32 1 98.75 75 TRP A O 1
ATOM 570 N N . ALA A 1 76 ? 2.389 -20.219 -3.283 1 98.75 76 ALA A N 1
ATOM 571 C CA . ALA A 1 76 ? 1.976 -19.328 -2.201 1 98.75 76 ALA A CA 1
ATOM 572 C C . ALA A 1 76 ? 3.168 -18.547 -1.642 1 98.75 76 ALA A C 1
ATOM 574 O O . ALA A 1 76 ? 4.301 -19.031 -1.672 1 98.75 76 ALA A O 1
ATOM 575 N N . SER A 1 77 ? 2.867 -17.359 -1.129 1 97.75 77 SER A N 1
ATOM 576 C CA . SER A 1 77 ? 3.877 -16.562 -0.428 1 97.75 77 SER A CA 1
ATOM 577 C C . SER A 1 77 ? 4.176 -17.156 0.948 1 97.75 77 SER A C 1
ATOM 579 O O . SER A 1 77 ? 5.184 -16.797 1.57 1 97.75 77 SER A O 1
ATOM 581 N N . ASN A 1 78 ? 3.271 -18.016 1.492 1 96.44 78 ASN A N 1
ATOM 582 C CA . ASN A 1 78 ? 3.395 -18.672 2.795 1 96.44 78 ASN A CA 1
ATOM 583 C C . ASN A 1 78 ? 3.453 -17.641 3.926 1 96.44 78 ASN A C 1
ATOM 585 O O . ASN A 1 78 ? 4.301 -17.75 4.816 1 96.44 78 ASN A O 1
ATOM 589 N N . THR A 1 79 ? 2.529 -16.688 3.902 1 95.19 79 THR A N 1
ATOM 590 C CA . THR A 1 79 ? 2.496 -15.617 4.887 1 95.19 79 THR A CA 1
ATOM 591 C C . THR A 1 79 ? 1.149 -15.578 5.602 1 95.19 79 THR A C 1
ATOM 593 O O . THR A 1 79 ? 0.734 -14.531 6.102 1 95.19 79 THR A O 1
ATOM 596 N N . SER A 1 80 ? 0.522 -16.641 5.621 1 90.88 80 SER A N 1
ATOM 597 C CA . SER A 1 80 ? -0.78 -16.688 6.277 1 90.88 80 SER A CA 1
ATOM 598 C C . SER A 1 80 ? -0.66 -16.375 7.766 1 90.88 80 SER A C 1
ATOM 600 O O . SER A 1 80 ? 0.289 -16.812 8.422 1 90.88 80 SER A O 1
ATOM 602 N N . GLY A 1 81 ? -1.515 -15.586 8.234 1 85.94 81 GLY A N 1
ATOM 603 C CA . GLY A 1 81 ? -1.656 -15.258 9.641 1 85.94 81 GLY A CA 1
ATOM 604 C C . GLY A 1 81 ? -3.098 -15.039 10.055 1 85.94 81 GLY A C 1
ATOM 605 O O . GLY A 1 81 ? -4.023 -15.453 9.359 1 85.94 81 GLY A O 1
ATOM 606 N N . PRO A 1 82 ? -3.236 -14.555 11.289 1 82.12 82 PRO A N 1
ATOM 607 C CA . PRO A 1 82 ? -4.605 -14.211 11.68 1 82.12 82 PRO A CA 1
ATOM 608 C C . PRO A 1 82 ? -5.258 -13.219 10.719 1 82.12 82 PRO A C 1
ATOM 610 O O . PRO A 1 82 ? -4.562 -12.43 10.07 1 82.12 82 PRO A O 1
ATOM 613 N N . ARG A 1 83 ? -6.574 -13.359 10.672 1 82.5 83 ARG A N 1
ATOM 614 C CA . ARG A 1 83 ? -7.297 -12.438 9.805 1 82.5 83 ARG A CA 1
ATOM 615 C C . ARG A 1 83 ? -6.973 -10.984 10.148 1 82.5 83 ARG A C 1
ATOM 617 O O . ARG A 1 83 ? -6.875 -10.633 11.328 1 82.5 83 ARG A O 1
ATOM 624 N N . GLY A 1 84 ? -6.77 -10.234 9.133 1 88.31 84 GLY A N 1
ATOM 625 C CA . GLY A 1 84 ? -6.434 -8.82 9.273 1 88.31 84 GLY A CA 1
ATOM 626 C C . GLY A 1 84 ? -6.477 -8.07 7.957 1 88.31 84 GLY A C 1
ATOM 627 O O . GLY A 1 84 ? -7.035 -8.555 6.973 1 88.31 84 GLY A O 1
ATOM 628 N N . ASN A 1 85 ? -6.09 -6.84 7.996 1 94.56 85 ASN A N 1
ATOM 629 C CA . ASN A 1 85 ? -6.004 -6.02 6.793 1 94.56 85 ASN A CA 1
ATOM 630 C C . ASN A 1 85 ? -4.598 -6.039 6.199 1 94.56 85 ASN A C 1
ATOM 632 O O . ASN A 1 85 ? -3.645 -5.586 6.836 1 94.56 85 ASN A O 1
ATOM 636 N N . PHE A 1 86 ? -4.531 -6.598 4.988 1 96.56 86 PHE A N 1
ATOM 637 C CA . PHE A 1 86 ? -3.275 -6.715 4.254 1 96.56 86 PHE A CA 1
ATOM 638 C C . PHE A 1 86 ? -3.404 -6.098 2.863 1 96.56 86 PHE A C 1
ATOM 640 O O . PHE A 1 86 ? -4.488 -6.102 2.275 1 96.56 86 PHE A O 1
ATOM 647 N N . VAL A 1 87 ? -2.287 -5.598 2.359 1 98.12 87 VAL A N 1
ATOM 648 C CA . VAL A 1 87 ? -2.229 -5.07 1.001 1 98.12 87 VAL A CA 1
ATOM 649 C C . VAL A 1 87 ? -0.943 -5.535 0.322 1 98.12 87 VAL A C 1
ATOM 651 O O . VAL A 1 87 ? 0.088 -5.703 0.978 1 98.12 87 VAL A O 1
ATOM 654 N N . LEU A 1 88 ? -1.057 -5.844 -0.892 1 98.81 88 LEU A N 1
ATOM 655 C CA . LEU A 1 88 ? 0.094 -6.035 -1.769 1 98.81 88 LEU A CA 1
ATOM 656 C C . LEU A 1 88 ? 0.289 -4.828 -2.682 1 98.81 88 LEU A C 1
ATOM 658 O O . LEU A 1 88 ? -0.655 -4.383 -3.338 1 98.81 88 LEU A O 1
ATOM 662 N N . ILE A 1 89 ? 1.512 -4.266 -2.693 1 98.81 89 ILE A N 1
ATOM 663 C CA . ILE A 1 89 ? 1.787 -3.064 -3.473 1 98.81 89 ILE A CA 1
ATOM 664 C C . ILE A 1 89 ? 2.906 -3.344 -4.473 1 98.81 89 ILE A C 1
ATOM 666 O O . ILE A 1 89 ? 3.969 -3.846 -4.102 1 98.81 89 ILE A O 1
ATOM 670 N N . LEU A 1 90 ? 2.611 -3.096 -5.746 1 98.81 90 LEU A N 1
ATOM 671 C CA . LEU A 1 90 ? 3.709 -2.863 -6.68 1 98.81 90 LEU A CA 1
ATOM 672 C C . LEU A 1 90 ? 4.285 -1.462 -6.504 1 98.81 90 LEU A C 1
ATOM 674 O O . LEU A 1 90 ? 3.684 -0.479 -6.945 1 98.81 90 LEU A O 1
ATOM 678 N N . GLN A 1 91 ? 5.457 -1.376 -5.934 1 98 91 GLN A N 1
ATOM 679 C CA . GLN A 1 91 ? 6.023 -0.112 -5.477 1 98 91 GLN A CA 1
ATOM 680 C C . GLN A 1 91 ? 6.758 0.603 -6.609 1 98 91 GLN A C 1
ATOM 682 O O . GLN A 1 91 ? 7.098 -0.013 -7.621 1 98 91 GLN A O 1
ATOM 687 N N . ARG A 1 92 ? 6.988 1.872 -6.359 1 96.88 92 ARG A N 1
ATOM 688 C CA . ARG A 1 92 ? 7.688 2.668 -7.363 1 96.88 92 ARG A CA 1
ATOM 689 C C . ARG A 1 92 ? 9.148 2.242 -7.48 1 96.88 92 ARG A C 1
ATOM 691 O O . ARG A 1 92 ? 9.828 2.596 -8.445 1 96.88 92 ARG A O 1
ATOM 698 N N . ASP A 1 93 ? 9.695 1.521 -6.531 1 97.56 93 ASP A N 1
ATOM 699 C CA . ASP A 1 93 ? 11.07 1.049 -6.629 1 97.56 93 ASP A CA 1
ATOM 700 C C . ASP A 1 93 ? 11.133 -0.341 -7.254 1 97.56 93 ASP A C 1
ATOM 702 O O . ASP A 1 93 ? 12.148 -1.029 -7.156 1 97.56 93 ASP A O 1
ATOM 706 N N . ARG A 1 94 ? 10.047 -0.854 -7.789 1 98.31 94 ARG A N 1
ATOM 707 C CA . ARG A 1 94 ? 9.938 -2.102 -8.539 1 98.31 94 ARG A CA 1
ATOM 708 C C . ARG A 1 94 ? 9.602 -3.266 -7.609 1 98.31 94 ARG A C 1
ATOM 710 O O . ARG A 1 94 ? 9.055 -4.277 -8.055 1 98.31 94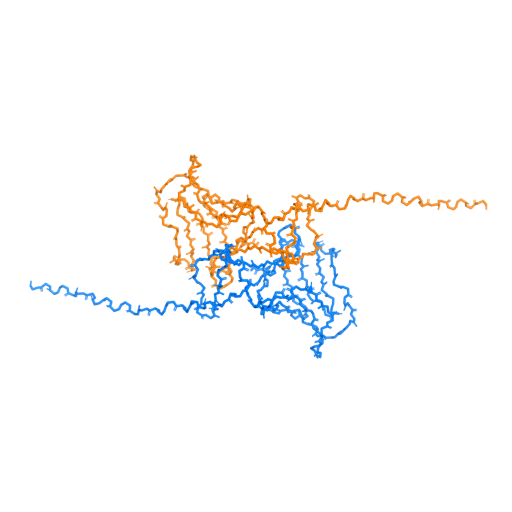 ARG A O 1
ATOM 717 N N . ASN A 1 95 ? 9.875 -3.191 -6.34 1 98.81 95 ASN A N 1
ATOM 718 C CA . ASN A 1 95 ? 9.594 -4.27 -5.398 1 98.81 95 ASN A CA 1
ATOM 719 C C . ASN A 1 95 ? 8.094 -4.492 -5.234 1 98.81 95 ASN A C 1
ATOM 721 O O . ASN A 1 95 ? 7.312 -3.535 -5.25 1 98.81 95 ASN A O 1
ATOM 725 N N . VAL A 1 96 ? 7.668 -5.703 -5.18 1 98.88 96 VAL A N 1
ATOM 726 C CA . VAL A 1 96 ? 6.312 -6.059 -4.77 1 98.88 96 VAL A CA 1
ATOM 727 C C . VAL A 1 96 ? 6.312 -6.5 -3.309 1 98.88 96 VAL A C 1
ATOM 729 O O . VAL A 1 96 ? 7.07 -7.398 -2.924 1 98.88 96 VAL A O 1
ATOM 732 N N . VAL A 1 97 ? 5.453 -5.836 -2.52 1 98.75 97 VAL A N 1
ATOM 733 C CA . VAL A 1 97 ? 5.547 -6.051 -1.079 1 98.75 97 VAL A CA 1
ATOM 734 C C . VAL A 1 97 ? 4.148 -6.219 -0.49 1 98.75 97 VAL A C 1
ATOM 736 O O . VAL A 1 97 ? 3.221 -5.496 -0.862 1 98.75 97 VAL A O 1
ATOM 739 N N . ILE A 1 98 ? 4.031 -7.172 0.433 1 98.44 98 ILE A N 1
ATOM 740 C CA . ILE A 1 98 ? 2.818 -7.316 1.229 1 98.44 98 ILE A CA 1
ATOM 741 C C . ILE A 1 98 ? 3.01 -6.645 2.586 1 98.44 98 ILE A C 1
ATOM 743 O O . ILE A 1 98 ? 3.947 -6.969 3.318 1 98.44 98 ILE A O 1
ATOM 747 N N . TYR A 1 99 ? 2.09 -5.707 2.891 1 96.62 99 TYR A N 1
ATOM 748 C CA . TYR A 1 99 ? 2.072 -5.031 4.184 1 96.62 99 TYR A CA 1
ATOM 749 C C . TYR A 1 99 ? 0.854 -5.445 5 1 96.62 99 TYR A C 1
ATOM 751 O O . TYR A 1 99 ? -0.176 -5.824 4.441 1 96.62 99 TYR A O 1
ATOM 759 N N . GLY A 1 100 ? 1.007 -5.363 6.332 1 94.75 100 GLY A N 1
ATOM 760 C CA . GLY A 1 100 ? -0.078 -5.504 7.289 1 94.75 100 GLY A CA 1
ATOM 761 C C . GLY A 1 100 ? -0.035 -4.461 8.391 1 94.75 100 GLY A C 1
ATOM 762 O O . GLY A 1 100 ? 0.329 -3.309 8.148 1 94.75 100 GLY A O 1
ATOM 763 N N . CYS A 1 101 ? -0.646 -4.723 9.445 1 90.19 101 CYS A N 1
ATOM 764 C CA . CYS A 1 101 ? -0.594 -3.932 10.672 1 90.19 101 CYS A CA 1
ATOM 765 C C . CYS A 1 101 ? -1.004 -2.488 10.406 1 90.19 101 CYS A C 1
ATOM 767 O O . CYS A 1 101 ? -0.205 -1.568 10.586 1 90.19 101 CYS A O 1
ATOM 769 N N . PRO A 1 102 ? -2.268 -2.258 10.039 1 95.38 102 PRO A N 1
ATOM 770 C CA . PRO A 1 102 ? -2.684 -0.857 9.953 1 95.38 102 PRO A CA 1
ATOM 771 C C . PRO A 1 102 ? -2.51 -0.106 11.266 1 95.38 102 PRO A C 1
ATOM 773 O O . PRO A 1 102 ? -2.938 -0.589 12.32 1 95.38 102 PRO A O 1
ATOM 776 N N . ARG A 1 103 ? -1.918 1.169 11.133 1 94.62 103 ARG A N 1
ATOM 777 C CA . ARG A 1 103 ? -1.569 1.904 12.344 1 94.62 103 ARG A CA 1
ATOM 778 C C . ARG A 1 103 ? -2.402 3.176 12.469 1 94.62 103 ARG A C 1
ATOM 780 O O . ARG A 1 103 ? -2.506 3.75 13.555 1 94.62 103 ARG A O 1
ATOM 787 N N . TRP A 1 104 ? -2.93 3.643 11.484 1 97.69 104 TRP A N 1
ATOM 788 C CA . TRP A 1 104 ? -3.732 4.859 11.422 1 97.69 104 TRP A CA 1
ATOM 789 C C . TRP A 1 104 ? -4.652 4.844 10.203 1 97.69 104 TRP A C 1
ATOM 791 O O . TRP A 1 104 ? -4.285 4.316 9.148 1 97.69 104 TRP A O 1
ATOM 801 N N . ALA A 1 105 ? -5.781 5.434 10.344 1 98.44 105 ALA A N 1
ATOM 802 C CA . ALA A 1 105 ? -6.703 5.586 9.227 1 98.44 105 ALA A CA 1
ATOM 803 C C . ALA A 1 105 ? -7.582 6.82 9.406 1 98.44 105 ALA A C 1
ATOM 805 O O . ALA A 1 105 ? -7.812 7.27 10.531 1 98.44 105 ALA A O 1
ATOM 806 N N . THR A 1 106 ? -8.055 7.348 8.266 1 98.62 106 THR A N 1
ATOM 807 C CA . THR A 1 106 ? -8.992 8.461 8.32 1 98.62 106 THR A CA 1
ATOM 808 C C . THR A 1 106 ? -10.398 7.973 8.648 1 98.62 106 THR A C 1
ATOM 810 O O . THR A 1 106 ? -11.273 8.766 9 1 98.62 106 THR A O 1
ATOM 813 N N . ASN A 1 107 ? -10.672 6.656 8.523 1 97.62 107 ASN A N 1
ATOM 814 C CA . ASN A 1 107 ? -11.977 6.055 8.766 1 97.62 107 ASN A CA 1
ATOM 815 C C . ASN A 1 107 ? -13.055 6.699 7.902 1 97.62 107 ASN A C 1
ATOM 817 O O . ASN A 1 107 ? -14.148 7.004 8.391 1 97.62 107 ASN A O 1
ATOM 821 N N . THR A 1 108 ? -12.742 6.91 6.664 1 98.56 108 THR A N 1
ATOM 822 C CA . THR A 1 108 ? -13.656 7.539 5.723 1 98.56 108 THR A CA 1
ATOM 823 C C . THR A 1 108 ? -14.086 6.555 4.641 1 98.56 108 THR A C 1
ATOM 825 O O . THR A 1 108 ? -14.617 6.953 3.604 1 98.56 108 THR A O 1
ATOM 828 N N . ASN A 1 109 ? -13.797 5.258 4.805 1 97.5 109 ASN A N 1
ATOM 829 C CA . ASN A 1 109 ? -14.148 4.258 3.803 1 97.5 109 ASN A CA 1
ATOM 830 C C . ASN A 1 109 ? -15.625 4.328 3.436 1 97.5 109 ASN A C 1
ATOM 832 O O . ASN A 1 109 ? -16.469 4.633 4.281 1 97.5 109 ASN A O 1
ATOM 836 N N . THR A 1 110 ? -15.867 4.004 2.209 1 96.94 110 THR A N 1
ATOM 837 C CA . THR A 1 110 ? -17.234 4.039 1.708 1 96.94 110 THR A CA 1
ATOM 838 C C . THR A 1 110 ? -18.078 2.922 2.328 1 96.94 110 THR A C 1
ATOM 840 O O . THR A 1 110 ? -17.531 1.988 2.92 1 96.94 110 THR A O 1
ATOM 843 N N . ALA A 1 111 ? -19.328 2.996 2.189 1 90.88 111 ALA A N 1
ATOM 844 C CA . ALA A 1 111 ? -20.281 2.109 2.857 1 90.88 111 ALA A CA 1
ATOM 845 C C . ALA A 1 111 ? -20.094 0.664 2.404 1 90.88 111 ALA A C 1
ATOM 847 O O . ALA A 1 111 ? -20.422 -0.271 3.139 1 90.88 111 ALA A O 1
ATOM 848 N N . ASN A 1 112 ? -19.578 0.398 1.277 1 90.19 112 ASN A N 1
ATOM 849 C CA . ASN A 1 112 ? -19.406 -0.954 0.753 1 90.19 112 ASN A CA 1
ATOM 850 C C . ASN A 1 112 ? -18.094 -1.57 1.195 1 90.19 112 ASN A C 1
ATOM 852 O O . ASN A 1 112 ? -17.703 -2.641 0.717 1 90.19 112 ASN A O 1
ATOM 856 N N . SER A 1 113 ? -17.438 -0.843 2.113 1 92.38 113 SER A N 1
ATOM 857 C CA . SER A 1 113 ? -16.156 -1.319 2.621 1 92.38 113 SER A CA 1
ATOM 858 C C . SER A 1 113 ? -16.203 -1.542 4.129 1 92.38 113 SER A C 1
ATOM 860 O O . SER A 1 113 ? -16.812 -0.762 4.855 1 92.38 113 SER A O 1
ATOM 862 N N . GLU A 1 114 ? -15.508 -2.643 4.617 1 89.19 114 GLU A N 1
ATOM 863 C CA . GLU A 1 114 ? -15.453 -2.93 6.047 1 89.19 114 GLU A CA 1
ATOM 864 C C . GLU A 1 114 ? -14.438 -2.035 6.754 1 89.19 114 GLU A C 1
ATOM 866 O O . GLU A 1 114 ? -14.375 -2.002 7.984 1 89.19 114 GLU A O 1
ATOM 871 N N . GLY A 1 115 ? -13.727 -1.24 6.016 1 93.19 115 GLY A N 1
ATOM 872 C CA . GLY A 1 115 ? -12.68 -0.439 6.637 1 93.19 115 GLY A CA 1
ATOM 873 C C . GLY A 1 115 ? -11.508 -1.265 7.133 1 93.19 115 GLY A C 1
ATOM 874 O O . GLY A 1 115 ? -11.195 -2.314 6.566 1 93.19 115 GLY A O 1
ATOM 875 N N . VAL A 1 116 ? -10.734 -0.646 7.988 1 95.31 116 VAL A N 1
ATOM 876 C CA . VAL A 1 116 ? -9.578 -1.352 8.523 1 95.31 116 VAL A CA 1
ATOM 877 C C . VAL A 1 116 ? -9.641 -1.352 10.055 1 95.31 116 VAL A C 1
ATOM 879 O O . VAL A 1 116 ? -10.219 -0.449 10.656 1 95.31 116 VAL A O 1
ATOM 882 N N . LEU A 1 117 ? -9.039 -2.354 10.664 1 90.62 117 LEU A N 1
ATOM 883 C CA . LEU A 1 117 ? -8.836 -2.41 12.109 1 90.62 117 LEU A CA 1
ATOM 884 C C . LEU A 1 117 ? -7.418 -1.991 12.477 1 90.62 117 LEU A C 1
ATOM 886 O O . LEU A 1 117 ? -6.453 -2.654 12.094 1 90.62 117 LEU A O 1
ATOM 890 N N . ILE A 1 118 ? -7.246 -0.955 13.273 1 91.44 118 ILE A N 1
ATOM 891 C CA . ILE A 1 118 ? -5.949 -0.417 13.664 1 91.44 118 ILE A CA 1
ATOM 892 C C . ILE A 1 118 ? -5.332 -1.298 14.75 1 91.44 118 ILE A C 1
ATOM 894 O O . ILE A 1 118 ? -6.012 -1.695 15.695 1 91.44 118 ILE A O 1
ATOM 898 N N . VAL A 1 119 ? -4.043 -1.551 14.484 1 81.94 119 VAL A N 1
ATOM 899 C CA . VAL A 1 119 ? -3.305 -2.346 15.461 1 81.94 119 VAL A CA 1
ATOM 900 C C . VAL A 1 119 ? -2.391 -1.437 16.281 1 81.94 119 VAL A C 1
ATOM 902 O O . VAL A 1 119 ? -1.529 -0.75 15.727 1 81.94 119 VAL A O 1
ATOM 905 N N . LYS A 1 120 ? -2.611 -1.143 17.516 1 63.84 120 LYS A N 1
ATOM 906 C CA . LYS A 1 120 ? -1.774 -0.301 18.359 1 63.84 120 LYS A CA 1
ATOM 907 C C . LYS A 1 120 ? -0.589 -1.086 18.922 1 63.84 120 LYS A C 1
ATOM 909 O O . LYS A 1 120 ? -0.7 -2.285 19.172 1 63.84 120 LYS A O 1
ATOM 914 N N . SER A 1 121 ? 0.688 -0.756 18.484 1 58.16 121 SER A N 1
ATOM 915 C CA . SER A 1 121 ? 1.962 -1.392 18.812 1 58.16 121 SER A CA 1
ATOM 916 C C . SER A 1 121 ? 1.924 -2.049 20.188 1 58.16 121 SER A C 1
ATOM 918 O O . SER A 1 121 ? 2.574 -3.072 20.406 1 58.16 121 SER A O 1
ATOM 920 N N . GLY A 1 122 ? 1.455 -1.441 21.266 1 43.84 122 GLY A N 1
ATOM 921 C CA . GLY A 1 122 ? 1.64 -2.193 22.484 1 43.84 122 GLY A CA 1
ATOM 922 C C . GLY A 1 122 ? 1.111 -3.613 22.406 1 43.84 122 GLY A C 1
ATOM 923 O O . GLY A 1 122 ? 1.503 -4.473 23.203 1 43.84 122 GLY A O 1
ATOM 924 N N . LEU A 1 123 ? -0.224 -3.799 22.109 1 37.47 123 LEU A N 1
ATOM 925 C CA . LEU A 1 123 ? -0.841 -5.121 22.125 1 37.47 123 LEU A CA 1
ATOM 926 C C . LEU A 1 123 ? -0.388 -5.949 20.922 1 37.47 123 LEU A C 1
ATOM 928 O O . LEU A 1 123 ? -0.821 -5.707 19.797 1 37.47 123 LEU A O 1
ATOM 932 N N . ASN A 1 124 ? 0.699 -6.066 20.562 1 35.12 124 ASN A N 1
ATOM 933 C CA . ASN A 1 124 ? 1.063 -7.227 19.766 1 35.12 124 ASN A CA 1
ATOM 934 C C . ASN A 1 124 ? 0.089 -8.383 19.969 1 35.12 124 ASN A C 1
ATOM 936 O O . ASN A 1 124 ? 0.473 -9.547 19.875 1 35.12 124 ASN A O 1
ATOM 940 N N . ASP A 1 125 ? -0.899 -8.266 20.859 1 33.62 125 ASP A N 1
ATOM 941 C CA . ASP A 1 125 ? -1.808 -9.391 21.078 1 33.62 125 ASP A CA 1
ATOM 942 C C . ASP A 1 125 ? -2.457 -9.828 19.766 1 33.62 125 ASP A C 1
ATOM 944 O O . ASP A 1 125 ? -3.213 -9.062 19.156 1 33.62 125 ASP A O 1
ATOM 948 N N . THR A 1 126 ? -1.729 -10.531 18.969 1 35.94 126 THR A N 1
ATOM 949 C CA . THR A 1 126 ? -2.361 -11.344 17.922 1 35.94 126 THR A CA 1
ATOM 950 C C . THR A 1 126 ? -3.812 -11.648 18.281 1 35.94 126 THR A C 1
ATOM 952 O O . THR A 1 126 ? -4.52 -12.312 17.531 1 35.94 126 THR A O 1
ATOM 955 N N . SER A 1 127 ? -4.141 -11.664 19.562 1 34.16 127 SER A N 1
ATOM 956 C CA . SER A 1 127 ? -5.516 -12.047 19.859 1 34.16 127 SER A CA 1
ATOM 957 C C . SER A 1 127 ? -6.488 -10.922 19.531 1 34.16 127 SER A C 1
ATOM 959 O O . SER A 1 127 ? -6.922 -10.188 20.422 1 34.16 127 SER A O 1
ATOM 961 N N . PHE A 1 128 ? -6.254 -10.203 18.594 1 33.94 128 PHE A N 1
ATOM 962 C CA . PHE A 1 128 ? -7.047 -9.023 18.281 1 33.94 128 PHE A CA 1
ATOM 963 C C . PHE A 1 128 ? -8.484 -9.414 17.953 1 33.94 128 PHE A C 1
ATOM 965 O O . PHE A 1 128 ? -8.727 -10.211 17.047 1 33.94 128 PHE A O 1
ATOM 972 N N . THR A 1 129 ? -9.336 -9.32 18.906 1 30.58 129 THR A N 1
ATOM 973 C CA . THR A 1 129 ? -10.742 -9.344 18.547 1 30.58 129 THR A CA 1
ATOM 974 C C . THR A 1 129 ? -11.078 -8.18 17.609 1 30.58 129 THR A C 1
ATOM 976 O O . THR A 1 129 ? -10.828 -7.023 17.953 1 30.58 129 THR A O 1
ATOM 979 N N . PRO A 1 130 ? -11.18 -8.312 16.359 1 29.05 130 PRO A N 1
ATOM 980 C CA . PRO A 1 130 ? -11.555 -7.289 15.367 1 29.05 130 PRO A CA 1
ATOM 981 C C . PRO A 1 130 ? -12.703 -6.406 15.844 1 29.05 130 PRO A C 1
ATOM 983 O O . PRO A 1 130 ? -13.773 -6.914 16.188 1 29.05 130 PRO A O 1
ATOM 986 N N . GLU A 1 131 ? -12.461 -5.32 16.594 1 29.56 131 GLU A N 1
ATOM 987 C CA . GLU A 1 131 ? -13.641 -4.473 16.766 1 29.56 131 GLU A CA 1
ATOM 988 C C . GLU A 1 131 ? -14.016 -3.789 15.461 1 29.56 131 GLU A C 1
ATOM 990 O O . GLU A 1 131 ? -13.219 -3.049 14.883 1 29.56 131 GLU A O 1
ATOM 995 N N . VAL A 1 132 ? -14.844 -4.312 14.648 1 29.53 132 VAL A N 1
ATOM 996 C CA . VAL A 1 132 ? -15.445 -3.693 13.469 1 29.53 132 VAL A CA 1
ATOM 997 C C . VAL A 1 132 ? -16.141 -2.398 13.867 1 29.53 132 VAL A C 1
ATOM 999 O O . VAL A 1 132 ? -17.062 -2.41 14.695 1 29.53 132 VAL A O 1
ATOM 1002 N N . VAL A 1 133 ? -15.492 -1.32 13.883 1 28.88 133 VAL A N 1
ATOM 1003 C CA . VAL A 1 133 ? -16.266 -0.102 14.086 1 28.88 133 VAL A CA 1
ATOM 1004 C C . VAL A 1 133 ? -17.219 0.108 12.906 1 28.88 133 VAL A C 1
ATOM 1006 O O . VAL A 1 133 ? -16.781 0.141 11.758 1 28.88 133 VAL A O 1
ATOM 1009 N N . ALA A 1 134 ? -18.516 -0.168 12.977 1 30.44 134 ALA A N 1
ATOM 1010 C CA . ALA A 1 134 ? -19.578 0.099 12.016 1 30.44 134 ALA A CA 1
ATOM 1011 C C . ALA A 1 134 ? -19.594 1.572 11.617 1 30.44 134 ALA A C 1
ATOM 1013 O O . ALA A 1 134 ? -19.266 2.443 12.422 1 30.44 134 ALA A O 1
ATOM 1014 N N . PRO A 1 135 ? -19.672 1.819 10.359 1 27.39 135 PRO A N 1
ATOM 1015 C CA . PRO A 1 135 ? -19.812 3.205 9.906 1 27.39 135 PRO A CA 1
ATOM 1016 C C . PRO A 1 135 ? -20.797 3.998 10.766 1 27.39 135 PRO A C 1
ATOM 1018 O O . PRO A 1 135 ? -21.812 3.451 11.211 1 27.39 135 PRO A O 1
ATOM 1021 N N . ALA A 1 136 ? -20.344 5.004 11.359 1 29.58 136 ALA A N 1
ATOM 1022 C CA . ALA A 1 136 ? -21.328 5.828 12.062 1 29.58 136 ALA A CA 1
ATOM 1023 C C . ALA A 1 136 ? -22.562 6.066 11.195 1 29.58 136 ALA A C 1
ATOM 1025 O O . ALA A 1 136 ? -22.438 6.426 10.023 1 29.58 136 ALA A O 1
ATOM 1026 N N . ALA A 1 137 ? -23.688 5.445 11.508 1 31.08 137 ALA A N 1
ATOM 1027 C CA . ALA A 1 137 ? -24.969 5.73 10.844 1 31.08 137 ALA A CA 1
ATOM 1028 C C . ALA A 1 137 ? -25.141 7.234 10.625 1 31.08 137 ALA A C 1
ATOM 1030 O O . ALA A 1 137 ? -24.766 8.039 11.484 1 31.08 137 ALA A O 1
ATOM 1031 N N . ASP A 1 138 ? -25.156 7.68 9.438 1 30.34 138 ASP A N 1
ATOM 1032 C CA . ASP A 1 138 ? -25.562 9.047 9.133 1 30.34 138 ASP A CA 1
ATOM 1033 C C . ASP A 1 138 ? -26.719 9.492 10.031 1 30.34 138 ASP A C 1
ATOM 1035 O O . ASP A 1 138 ? -27.812 8.898 9.992 1 30.34 138 ASP A O 1
ATOM 1039 N N . GLU A 1 139 ? -26.531 9.812 11.227 1 32.16 139 GLU A N 1
ATOM 1040 C CA . GLU A 1 139 ? -27.688 10.398 11.898 1 32.16 139 GLU A CA 1
ATOM 1041 C C . GLU A 1 139 ? -28.312 11.516 11.062 1 32.16 139 GLU A C 1
ATOM 1043 O O . GLU A 1 139 ? -27.594 12.398 10.57 1 32.16 139 GLU A O 1
ATOM 1048 N N . PRO A 1 140 ? -29.484 11.242 10.461 1 33.91 140 PRO A N 1
ATOM 1049 C CA . PRO A 1 140 ? -30.219 12.352 9.836 1 33.91 140 PRO A CA 1
ATOM 1050 C C . PRO A 1 140 ? -30.266 13.602 10.711 1 33.91 140 PRO A C 1
ATOM 1052 O O . PRO A 1 140 ? -30.609 13.523 11.883 1 33.91 140 PRO A O 1
ATOM 1055 N N . THR A 1 141 ? -29.25 14.391 10.719 1 30.69 141 THR A N 1
ATOM 1056 C CA . THR A 1 141 ? -29.359 15.656 11.43 1 30.69 141 THR A CA 1
ATOM 1057 C C . THR A 1 141 ? -30.656 16.375 11.055 1 30.69 141 THR A C 1
ATOM 1059 O O . THR A 1 141 ? -30.844 16.781 9.906 1 30.69 141 THR A O 1
ATOM 1062 N N . ASN A 1 142 ? -31.75 15.859 11.508 1 33.34 142 ASN A N 1
ATOM 1063 C CA . ASN A 1 142 ? -32.969 16.656 11.477 1 33.34 142 ASN A CA 1
ATOM 1064 C C . ASN A 1 142 ? -32.75 18.031 12.094 1 33.34 142 ASN A C 1
ATOM 1066 O O . ASN A 1 14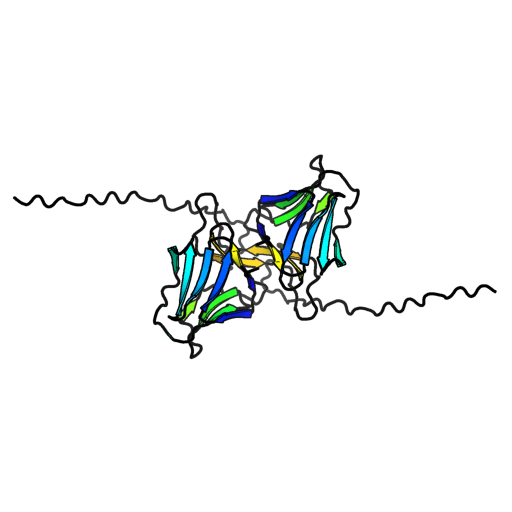2 ? -32.906 18.203 13.305 1 33.34 142 ASN A O 1
ATOM 1070 N N . ARG A 1 143 ? -31.781 18.828 11.711 1 27.77 143 ARG A N 1
ATOM 1071 C CA . ARG A 1 143 ? -31.812 20.203 12.227 1 27.77 143 ARG A CA 1
ATOM 1072 C C . ARG A 1 143 ? -33.031 20.953 11.719 1 27.77 143 ARG A C 1
ATOM 1074 O O . ARG A 1 143 ? -33.188 21.109 10.508 1 27.77 143 ARG A O 1
ATOM 1081 N N . LYS A 1 144 ? -34.094 20.938 12.422 1 32.34 144 LYS A N 1
ATOM 1082 C CA . LYS A 1 144 ? -35.219 21.859 12.328 1 32.34 144 LYS A CA 1
ATOM 1083 C C . LYS A 1 144 ? -34.75 23.297 12.18 1 32.34 144 LYS A C 1
ATOM 1085 O O . LYS A 1 144 ? -34.062 23.828 13.062 1 32.34 144 LYS A O 1
ATOM 1090 N N . ILE A 1 145 ? -34.375 23.719 10.961 1 29.28 145 ILE A N 1
ATOM 1091 C CA . ILE A 1 145 ? -34.156 25.125 10.648 1 29.28 145 ILE A CA 1
ATOM 1092 C C . ILE A 1 145 ? -35.375 25.938 11.086 1 29.28 145 ILE A C 1
ATOM 1094 O O . ILE A 1 145 ? -36.5 25.656 10.672 1 29.28 145 ILE A O 1
ATOM 1098 N N . ALA A 1 146 ? -35.406 26.516 12.258 1 34.94 146 ALA A N 1
ATOM 1099 C CA . ALA A 1 146 ? -36.406 27.438 12.812 1 34.94 146 ALA A CA 1
ATOM 1100 C C . ALA A 1 146 ? -36.688 28.594 11.859 1 34.94 146 ALA A C 1
ATOM 1102 O O . ALA A 1 146 ? -35.75 29.266 11.414 1 34.94 146 ALA A O 1
ATOM 1103 N N . MET A 1 147 ? -37.688 28.359 11.023 1 32.06 147 MET A N 1
ATOM 1104 C CA . MET A 1 147 ? -38.219 29.453 10.227 1 32.06 147 MET A CA 1
ATOM 1105 C C . MET A 1 147 ? -38.594 30.641 11.109 1 32.06 147 MET A C 1
ATOM 1107 O O . MET A 1 147 ? -39.375 30.5 12.047 1 32.06 147 MET A O 1
ATOM 1111 N N . VAL A 1 148 ? -37.75 31.531 11.391 1 33.28 148 VAL A N 1
ATOM 1112 C CA . VAL A 1 148 ? -38.031 32.812 12.047 1 33.28 148 VAL A CA 1
ATOM 1113 C C . VAL A 1 148 ? -39.125 33.562 11.281 1 33.28 148 VAL A C 1
ATOM 1115 O O . VAL A 1 148 ? -38.938 33.875 10.109 1 33.28 148 VAL A O 1
ATOM 1118 N N . THR A 1 149 ? -40.344 33.062 11.469 1 31.27 149 THR A N 1
ATOM 1119 C CA . THR A 1 149 ? -41.469 33.875 11.023 1 31.27 149 THR A CA 1
ATOM 1120 C C . THR A 1 149 ? -41.438 35.25 11.648 1 31.27 149 THR A C 1
ATOM 1122 O O . THR A 1 149 ? -41.344 35.406 12.867 1 31.27 149 THR A O 1
ATOM 1125 N N . ASN A 1 150 ? -40.969 36.281 10.922 1 34.28 150 ASN A N 1
ATOM 1126 C CA . ASN A 1 150 ? -41.219 37.688 11.203 1 34.28 150 ASN A CA 1
ATOM 1127 C C . ASN A 1 150 ? -42.688 37.969 11.484 1 34.28 150 ASN A C 1
ATOM 1129 O O . ASN A 1 150 ? -43.562 37.594 10.68 1 34.28 150 ASN A O 1
ATOM 1133 N N . ASN A 1 151 ? -43 38.031 12.727 1 32.34 151 ASN A N 1
ATOM 1134 C CA . ASN A 1 151 ? -44.25 38.781 13 1 32.34 151 ASN A CA 1
ATOM 1135 C C . ASN A 1 151 ? -44.156 40.219 12.523 1 32.34 151 ASN A C 1
ATOM 1137 O O . ASN A 1 151 ? -43.125 40.875 12.672 1 32.34 151 ASN A O 1
ATOM 1141 N N . MET B 1 1 ? 0.381 8.641 -14.398 1 53.69 1 MET B N 1
ATOM 1142 C CA . MET B 1 1 ? -0.479 8.125 -13.336 1 53.69 1 MET B CA 1
ATOM 1143 C C . MET B 1 1 ? -0.104 8.734 -11.984 1 53.69 1 MET B C 1
ATOM 1145 O O . MET B 1 1 ? 1.078 8.852 -11.656 1 53.69 1 MET B O 1
ATOM 1149 N N . ALA B 1 2 ? -1.173 9.391 -11.367 1 68.81 2 ALA B N 1
ATOM 1150 C CA . ALA B 1 2 ? -0.861 10.078 -10.117 1 68.81 2 ALA B CA 1
ATOM 1151 C C . ALA B 1 2 ? -0.614 9.078 -8.992 1 68.81 2 ALA B C 1
ATOM 1153 O O . ALA B 1 2 ? -1.156 7.969 -9 1 68.81 2 ALA B O 1
ATOM 1154 N N . ASP B 1 3 ? 0.22 9.406 -8.094 1 92.56 3 ASP B N 1
ATOM 1155 C CA . ASP B 1 3 ? 0.643 8.547 -6.988 1 92.56 3 ASP B CA 1
ATOM 1156 C C . ASP B 1 3 ? -0.421 8.5 -5.895 1 92.56 3 ASP B C 1
ATOM 1158 O O . ASP B 1 3 ? -1.12 9.492 -5.66 1 92.56 3 ASP B O 1
ATOM 1162 N N . ASN B 1 4 ? -0.625 7.312 -5.406 1 98.5 4 ASN B N 1
ATOM 1163 C CA . ASN B 1 4 ? -1.556 7.18 -4.289 1 98.5 4 ASN B CA 1
ATOM 1164 C C . ASN B 1 4 ? -0.863 6.637 -3.045 1 98.5 4 ASN B C 1
ATOM 1166 O O . ASN B 1 4 ? -1.525 6.234 -2.088 1 98.5 4 ASN B O 1
ATOM 1170 N N . VAL B 1 5 ? 0.439 6.555 -3.07 1 98.56 5 VAL B N 1
ATOM 1171 C CA . VAL B 1 5 ? 1.181 5.973 -1.955 1 98.56 5 VAL B CA 1
ATOM 1172 C C . VAL B 1 5 ? 2.295 6.926 -1.526 1 98.56 5 VAL B C 1
ATOM 1174 O O . VAL B 1 5 ? 2.988 7.5 -2.369 1 98.56 5 VAL B O 1
ATOM 1177 N N . LEU B 1 6 ? 2.451 7.137 -0.239 1 98.56 6 LEU B N 1
ATOM 1178 C CA . LEU B 1 6 ? 3.66 7.691 0.36 1 98.56 6 LEU B CA 1
ATOM 1179 C C . LEU B 1 6 ? 4.449 6.613 1.093 1 98.56 6 LEU B C 1
ATOM 1181 O O . LEU B 1 6 ? 3.873 5.797 1.813 1 98.56 6 LEU B O 1
ATOM 1185 N N . TYR B 1 7 ? 5.707 6.645 0.898 1 97.94 7 TYR B N 1
ATOM 1186 C CA . TYR B 1 7 ? 6.598 5.734 1.604 1 97.94 7 TYR B CA 1
ATOM 1187 C C . TYR B 1 7 ? 7.336 6.453 2.727 1 97.94 7 TYR B C 1
ATOM 1189 O O . TYR B 1 7 ? 7.43 7.68 2.729 1 97.94 7 TYR B O 1
ATOM 1197 N N . GLY B 1 8 ? 7.797 5.594 3.691 1 97.38 8 GLY B N 1
ATOM 1198 C CA . GLY B 1 8 ? 8.648 6.207 4.699 1 97.38 8 GLY B CA 1
ATOM 1199 C C . GLY B 1 8 ? 9.742 7.074 4.109 1 97.38 8 GLY B C 1
ATOM 1200 O O . GLY B 1 8 ? 10.484 6.637 3.229 1 97.38 8 GLY B O 1
ATOM 1201 N N . GLY B 1 9 ? 9.789 8.32 4.664 1 97.12 9 GLY B N 1
ATOM 1202 C CA . GLY B 1 9 ? 10.781 9.258 4.164 1 97.12 9 GLY B CA 1
ATOM 1203 C C . GLY B 1 9 ? 10.219 10.234 3.15 1 97.12 9 GLY B C 1
ATOM 1204 O O . GLY B 1 9 ? 10.828 11.273 2.877 1 97.12 9 GLY B O 1
ATOM 1205 N N . ASP B 1 10 ? 9.055 10 2.6 1 98.12 10 ASP B N 1
ATOM 1206 C CA . ASP B 1 10 ? 8.453 10.883 1.607 1 98.12 10 ASP B CA 1
ATOM 1207 C C . ASP B 1 10 ? 7.891 12.141 2.262 1 98.12 10 ASP B C 1
ATOM 1209 O O . ASP B 1 10 ? 7.574 12.141 3.451 1 98.12 10 ASP B O 1
ATOM 1213 N N . THR B 1 11 ? 7.77 13.125 1.435 1 98.56 11 THR B N 1
ATOM 1214 C CA . THR B 1 11 ? 7.133 14.375 1.838 1 98.56 11 THR B CA 1
ATOM 1215 C C . THR B 1 11 ? 6.148 14.844 0.771 1 98.56 11 THR B C 1
ATOM 1217 O O . THR B 1 11 ? 6.273 14.484 -0.4 1 98.56 11 THR B O 1
ATOM 1220 N N . MET B 1 12 ? 5.191 15.57 1.21 1 98.56 12 MET B N 1
ATOM 1221 C CA . MET B 1 12 ? 4.336 16.375 0.341 1 98.56 12 MET B CA 1
ATOM 1222 C C . MET B 1 12 ? 4.375 17.844 0.742 1 98.56 12 MET B C 1
ATOM 1224 O O . MET B 1 12 ? 3.969 18.203 1.849 1 98.56 12 MET B O 1
ATOM 1228 N N . ASN B 1 13 ? 4.855 18.625 -0.2 1 98.31 13 ASN B N 1
ATOM 1229 C CA . ASN B 1 13 ? 4.828 20.078 0.011 1 98.31 13 ASN B CA 1
ATOM 1230 C C . ASN B 1 13 ? 3.43 20.641 -0.209 1 98.31 13 ASN B C 1
ATOM 1232 O O . ASN B 1 13 ? 2.559 19.969 -0.763 1 98.31 13 ASN B O 1
ATOM 1236 N N . ALA B 1 14 ? 3.334 21.875 0.267 1 98.12 14 ALA B N 1
ATOM 1237 C CA . ALA B 1 14 ? 2.074 22.562 -0.008 1 98.12 14 ALA B CA 1
ATOM 1238 C C . ALA B 1 14 ? 1.729 22.5 -1.493 1 98.12 14 ALA B C 1
ATOM 1240 O O . ALA B 1 14 ? 2.59 22.719 -2.348 1 98.12 14 ALA B O 1
ATOM 1241 N N . GLY B 1 15 ? 0.456 22.078 -1.791 1 97.88 15 GLY B N 1
ATOM 1242 C CA . GLY B 1 15 ? -0.008 22 -3.166 1 97.88 15 GLY B CA 1
ATOM 1243 C C . GLY B 1 15 ? 0.106 20.609 -3.754 1 97.88 15 GLY B C 1
ATOM 1244 O O . GLY B 1 15 ? -0.507 20.312 -4.781 1 97.88 15 GLY B O 1
ATOM 1245 N N . GLN B 1 16 ? 0.864 19.75 -3.129 1 98.44 16 GLN B N 1
ATOM 1246 C CA . GLN B 1 16 ? 1.014 18.406 -3.646 1 98.44 16 GLN B CA 1
ATOM 1247 C C . GLN B 1 16 ? -0.049 17.469 -3.068 1 98.44 16 GLN B C 1
ATOM 1249 O O . GLN B 1 16 ? -0.604 17.734 -2 1 98.44 16 GLN B O 1
ATOM 1254 N N . SER B 1 17 ? -0.366 16.453 -3.902 1 98.69 17 SER B N 1
ATOM 1255 C CA . SER B 1 17 ? -1.47 15.594 -3.49 1 98.69 17 SER B CA 1
ATOM 1256 C C . SER B 1 17 ? -1.255 14.156 -3.955 1 98.69 17 SER B C 1
ATOM 1258 O O . SER B 1 17 ? -0.44 13.906 -4.844 1 98.69 17 SER B O 1
ATOM 1260 N N . LEU B 1 18 ? -1.899 13.219 -3.277 1 98.44 18 LEU B N 1
ATOM 1261 C CA . LEU B 1 18 ? -2.186 11.883 -3.775 1 98.44 18 LEU B CA 1
ATOM 1262 C C . LEU B 1 18 ? -3.557 11.828 -4.441 1 98.44 18 LEU B C 1
ATOM 1264 O O . LEU B 1 18 ? -4.457 12.586 -4.078 1 98.44 18 LEU B O 1
ATOM 1268 N N . THR B 1 19 ? -3.656 10.914 -5.395 1 97.69 19 THR B N 1
ATOM 1269 C CA . THR B 1 19 ? -4.957 10.734 -6.031 1 97.69 19 THR B CA 1
ATOM 1270 C C . THR B 1 19 ? -5.277 9.258 -6.199 1 97.69 19 THR B C 1
ATOM 1272 O O . THR B 1 19 ? -4.375 8.43 -6.32 1 97.69 19 THR B O 1
ATOM 1275 N N . GLN B 1 20 ? -6.551 8.938 -6.156 1 96.94 20 GLN B N 1
ATOM 1276 C CA . GLN B 1 20 ? -7.152 7.637 -6.422 1 96.94 20 GLN B CA 1
ATOM 1277 C C . GLN B 1 20 ? -8.586 7.785 -6.91 1 96.94 20 GLN B C 1
ATOM 1279 O O . GLN B 1 20 ? -9.492 8.078 -6.121 1 96.94 20 GLN B O 1
ATOM 1284 N N . GLY B 1 21 ? -8.719 7.484 -8.211 1 94.81 21 GLY B N 1
ATOM 1285 C CA . GLY B 1 21 ? -10.039 7.766 -8.75 1 94.81 21 GLY B CA 1
ATOM 1286 C C . GLY B 1 21 ? -10.492 9.195 -8.508 1 94.81 21 GLY B C 1
ATOM 1287 O O . GLY B 1 21 ? -9.773 10.141 -8.828 1 94.81 21 GLY B O 1
ATOM 1288 N N . GLY B 1 22 ? -11.586 9.344 -7.887 1 95.94 22 GLY B N 1
ATOM 1289 C CA . GLY B 1 22 ? -12.156 10.648 -7.598 1 95.94 22 GLY B CA 1
ATOM 1290 C C . GLY B 1 22 ? -11.672 11.234 -6.281 1 95.94 22 GLY B C 1
ATOM 1291 O O . GLY B 1 22 ? -12.094 12.328 -5.891 1 95.94 22 GLY B O 1
ATOM 1292 N N . TYR B 1 23 ? -10.773 10.547 -5.625 1 98.19 23 TYR B N 1
ATOM 1293 C CA . TYR B 1 23 ? -10.312 11 -4.312 1 98.19 23 TYR B CA 1
ATOM 1294 C C . TYR B 1 23 ? -8.984 11.742 -4.43 1 98.19 23 TYR B C 1
ATOM 1296 O O . TYR B 1 23 ? -8.117 11.367 -5.219 1 98.19 23 TYR B O 1
ATOM 1304 N N . THR B 1 24 ? -8.898 12.805 -3.674 1 98.62 24 THR B N 1
ATOM 1305 C CA . THR B 1 24 ? -7.668 13.586 -3.615 1 98.62 24 THR B CA 1
ATOM 1306 C C . THR B 1 24 ? -7.281 13.875 -2.168 1 98.62 24 THR B C 1
ATOM 1308 O O . THR B 1 24 ? -8.094 14.367 -1.386 1 98.62 24 THR B O 1
ATOM 1311 N N . PHE B 1 25 ? -6.086 13.453 -1.716 1 98.88 25 PHE B N 1
ATOM 1312 C CA . PHE B 1 25 ? -5.477 13.773 -0.43 1 98.88 25 PHE B CA 1
ATOM 1313 C C . PHE B 1 25 ? -4.379 14.82 -0.592 1 98.88 25 PHE B C 1
ATOM 1315 O O . PHE B 1 25 ? -3.295 14.516 -1.093 1 98.88 25 PHE B O 1
ATOM 1322 N N . ILE B 1 26 ? -4.613 16.062 -0.077 1 98.88 26 ILE B N 1
ATOM 1323 C CA . ILE B 1 26 ? -3.777 17.172 -0.521 1 98.88 26 ILE B CA 1
ATOM 1324 C C . ILE B 1 26 ? -3.268 17.953 0.688 1 98.88 26 ILE B C 1
ATOM 1326 O O . ILE B 1 26 ? -4.023 18.219 1.628 1 98.88 26 ILE B O 1
ATOM 1330 N N . MET B 1 27 ? -1.97 18.281 0.712 1 98.81 27 MET B N 1
ATOM 1331 C CA . MET B 1 27 ? -1.417 19.297 1.602 1 98.81 27 MET B CA 1
ATOM 1332 C C . MET B 1 27 ? -1.659 20.703 1.047 1 98.81 27 MET B C 1
ATOM 1334 O O . MET B 1 27 ? -0.922 21.156 0.175 1 98.81 27 MET B O 1
ATOM 1338 N N . GLN B 1 28 ? -2.59 21.391 1.621 1 98.56 28 GLN B N 1
ATOM 1339 C CA . GLN B 1 28 ? -3.002 22.672 1.07 1 98.56 28 GLN B CA 1
ATOM 1340 C C . GLN B 1 28 ? -2.033 23.781 1.471 1 98.56 28 GLN B C 1
ATOM 1342 O O . GLN B 1 28 ? -1.266 23.641 2.424 1 98.56 28 GLN B O 1
ATOM 1347 N N . THR B 1 29 ? -2.162 24.891 0.724 1 98.06 29 THR B N 1
ATOM 1348 C CA . THR B 1 29 ? -1.248 26 0.945 1 98.06 29 THR B CA 1
ATOM 1349 C C . THR B 1 29 ? -1.566 26.703 2.258 1 98.06 29 THR B C 1
ATOM 1351 O O . THR B 1 29 ? -0.728 27.438 2.799 1 98.06 29 THR B O 1
ATOM 1354 N N . ASP B 1 30 ? -2.736 26.531 2.791 1 98.25 30 ASP B N 1
ATOM 1355 C CA . ASP B 1 30 ? -3.107 27.156 4.062 1 98.25 30 ASP B CA 1
ATOM 1356 C C . ASP B 1 30 ? -2.703 26.266 5.238 1 98.25 30 ASP B C 1
ATOM 1358 O O . ASP B 1 30 ? -3.123 26.5 6.375 1 98.25 30 ASP B O 1
ATOM 1362 N N . CYS B 1 31 ? -2.016 25.078 4.953 1 98.44 31 CYS B N 1
ATOM 1363 C CA . CYS B 1 31 ? -1.416 24.156 5.918 1 98.44 31 CYS B CA 1
ATOM 1364 C C . CYS B 1 31 ? -2.436 23.141 6.406 1 98.44 31 CYS B C 1
ATOM 1366 O O . CYS B 1 31 ? -2.162 22.375 7.336 1 98.44 31 CYS B O 1
ATOM 1368 N N . ASN B 1 32 ? -3.607 23.078 5.809 1 98.88 32 ASN B N 1
ATOM 1369 C CA . ASN B 1 32 ? -4.555 22 6.105 1 98.88 32 ASN B CA 1
ATOM 1370 C C . ASN B 1 32 ? -4.316 20.781 5.219 1 98.88 32 ASN B C 1
ATOM 1372 O O . ASN B 1 32 ? -4.051 20.922 4.023 1 98.88 32 ASN B O 1
ATOM 1376 N N . LEU B 1 33 ? -4.27 19.609 5.836 1 98.94 33 LEU B N 1
ATOM 1377 C CA . LEU B 1 33 ? -4.316 18.344 5.102 1 98.94 33 LEU B CA 1
ATOM 1378 C C . LEU B 1 33 ? -5.758 17.875 4.934 1 98.94 33 LEU B C 1
ATOM 1380 O O . LEU B 1 33 ? -6.484 17.719 5.918 1 98.94 33 LEU B O 1
ATOM 1384 N N . VAL B 1 34 ? -6.152 17.672 3.639 1 98.94 34 VAL B N 1
ATOM 1385 C CA . VAL B 1 34 ? -7.578 17.438 3.426 1 98.94 34 VAL B CA 1
ATOM 1386 C C . VAL B 1 34 ? -7.773 16.281 2.447 1 98.94 34 VAL B C 1
ATOM 1388 O O . VAL B 1 34 ? -7.031 16.156 1.471 1 98.94 34 VAL B O 1
ATOM 1391 N N . LEU B 1 35 ? -8.727 15.438 2.77 1 98.94 35 LEU B N 1
ATOM 1392 C CA . LEU B 1 35 ? -9.203 14.398 1.864 1 98.94 35 LEU B CA 1
ATOM 1393 C C . LEU B 1 35 ? -10.508 14.82 1.195 1 98.94 35 LEU B C 1
ATOM 1395 O O . LEU B 1 35 ? -11.484 15.133 1.876 1 98.94 35 LEU B O 1
ATOM 1399 N N . TYR B 1 36 ? -10.469 14.836 -0.153 1 98.88 36 TYR B N 1
ATOM 1400 C CA . TYR B 1 36 ? -11.656 15.195 -0.929 1 98.88 36 TYR B CA 1
ATOM 1401 C C . TYR B 1 36 ? -12.219 13.977 -1.651 1 98.88 36 TYR B C 1
ATOM 1403 O O . TYR B 1 36 ? -11.469 13.141 -2.154 1 98.88 36 TYR B O 1
ATOM 1411 N N . ASP B 1 37 ? -13.5 13.867 -1.734 1 98.62 37 ASP B N 1
ATOM 1412 C CA . ASP B 1 37 ? -14.273 13 -2.627 1 98.62 37 ASP B CA 1
ATOM 1413 C C . ASP B 1 37 ? -15 13.828 -3.691 1 98.62 37 ASP B C 1
ATOM 1415 O O . ASP B 1 37 ? -16.047 14.406 -3.422 1 98.62 37 ASP B O 1
ATOM 1419 N N . SER B 1 38 ? -14.406 13.812 -4.867 1 97 38 SER B N 1
ATOM 1420 C CA . SER B 1 38 ? -15.008 14.539 -5.98 1 97 38 SER B CA 1
ATOM 1421 C C . SER B 1 38 ? -15.297 15.992 -5.594 1 97 38 SER B C 1
ATOM 1423 O O . SER B 1 38 ? -16.406 16.484 -5.789 1 97 38 SER B O 1
ATOM 1425 N N . GLY B 1 39 ? -14.352 16.578 -4.938 1 96.81 39 GLY B N 1
ATOM 1426 C CA . GLY B 1 39 ? -14.414 18 -4.637 1 96.81 39 GLY B CA 1
ATOM 1427 C C . GLY B 1 39 ? -15.008 18.297 -3.273 1 96.81 39 GLY B C 1
ATOM 1428 O O . GLY B 1 39 ? -14.93 19.422 -2.783 1 96.81 39 GLY B O 1
ATOM 1429 N N . ARG B 1 40 ? -15.578 17.281 -2.629 1 98.38 40 ARG B N 1
ATOM 1430 C CA . ARG B 1 40 ? -16.125 17.453 -1.289 1 98.38 40 ARG B CA 1
ATOM 1431 C C . ARG B 1 40 ? -15.141 17 -0.225 1 98.38 40 ARG B C 1
ATOM 1433 O O . ARG B 1 40 ? -14.656 15.859 -0.276 1 98.38 40 ARG B O 1
ATOM 1440 N N . ALA B 1 41 ? -14.906 17.891 0.729 1 98.75 41 ALA B N 1
ATOM 1441 C CA . ALA B 1 41 ? -14.023 17.5 1.824 1 98.75 41 ALA B CA 1
ATOM 1442 C C . ALA B 1 41 ? -14.688 16.469 2.73 1 98.75 41 ALA B C 1
ATOM 1444 O O . ALA B 1 41 ? -15.797 16.688 3.223 1 98.75 41 ALA B O 1
ATOM 1445 N N . VAL B 1 42 ? -13.961 15.375 2.932 1 98.75 42 VAL B N 1
ATOM 1446 C CA . VAL B 1 42 ? -14.57 14.336 3.756 1 98.75 42 VAL B CA 1
ATOM 1447 C C . VAL B 1 42 ? -13.711 14.094 4.996 1 98.75 42 VAL B C 1
ATOM 1449 O O . VAL B 1 42 ? -14.148 13.43 5.938 1 98.75 42 VAL B O 1
ATOM 1452 N N . TRP B 1 43 ? -12.57 14.594 5.102 1 98.88 43 TRP B N 1
ATOM 1453 C CA . TRP B 1 43 ? -11.664 14.562 6.246 1 98.88 43 TRP B CA 1
ATOM 1454 C C . TRP B 1 43 ? -10.672 15.727 6.184 1 98.88 43 TRP B C 1
ATOM 1456 O O . TRP B 1 43 ? -10.266 16.141 5.098 1 98.88 43 TRP B O 1
ATOM 1466 N N . ALA B 1 44 ? -10.266 16.188 7.316 1 98.88 44 ALA B N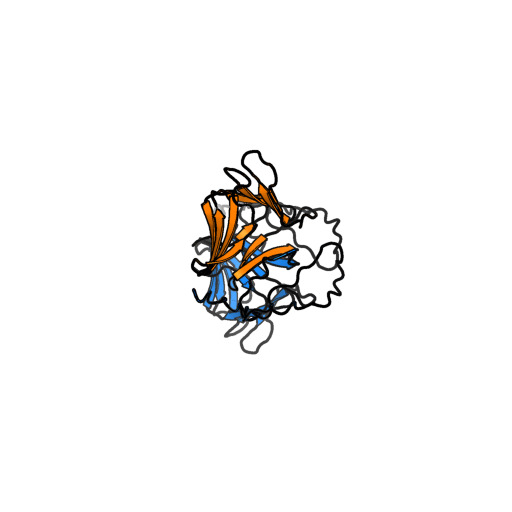 1
ATOM 1467 C CA . ALA B 1 44 ? -9.25 17.234 7.398 1 98.88 44 ALA B CA 1
ATOM 1468 C C . ALA B 1 44 ? -8.477 17.141 8.711 1 98.88 44 ALA B C 1
ATOM 1470 O O . ALA B 1 44 ? -9.008 16.672 9.719 1 98.88 44 ALA B O 1
ATOM 1471 N N . SER B 1 45 ? -7.215 17.625 8.617 1 98.75 45 SER B N 1
ATOM 1472 C CA . SER B 1 45 ? -6.383 17.641 9.82 1 98.75 45 SER B CA 1
ATOM 1473 C C . SER B 1 45 ? -6.781 18.797 10.742 1 98.75 45 SER B C 1
ATOM 1475 O O . SER B 1 45 ? -6.426 18.797 11.922 1 98.75 45 SER B O 1
ATOM 1477 N N . GLY B 1 46 ? -7.48 19.812 10.172 1 98.5 46 GLY B N 1
ATOM 1478 C CA . GLY B 1 46 ? -7.875 20.969 10.961 1 98.5 46 GLY B CA 1
ATOM 1479 C C . GLY B 1 46 ? -6.715 21.891 11.297 1 98.5 46 GLY B C 1
ATOM 1480 O O . GLY B 1 46 ? -6.664 22.469 12.383 1 98.5 46 GLY B O 1
ATOM 1481 N N . THR B 1 47 ? -5.793 22.031 10.414 1 98.56 47 THR B N 1
ATOM 1482 C CA . THR B 1 47 ? -4.59 22.797 10.711 1 98.56 47 THR B CA 1
ATOM 1483 C C . THR B 1 47 ? -4.512 24.031 9.812 1 98.56 47 THR B C 1
ATOM 1485 O O . THR B 1 47 ? -3.436 24.609 9.641 1 98.56 47 THR B O 1
ATOM 1488 N N . ASP B 1 48 ? -5.555 24.422 9.203 1 97 48 ASP B N 1
ATOM 1489 C CA . ASP B 1 48 ? -5.598 25.625 8.375 1 97 48 ASP B CA 1
ATOM 1490 C C . ASP B 1 48 ? -5.152 26.859 9.172 1 97 48 ASP B C 1
ATOM 1492 O O . ASP B 1 48 ? -5.586 27.062 10.305 1 97 48 ASP B O 1
ATOM 1496 N N . GLY B 1 49 ? -4.227 27.609 8.531 1 96.81 49 GLY B N 1
ATOM 1497 C CA . GLY B 1 49 ? -3.803 28.859 9.141 1 96.81 49 GLY B CA 1
ATOM 1498 C C . GLY B 1 49 ? -2.799 28.672 10.266 1 96.81 49 GLY B C 1
ATOM 1499 O O . GLY B 1 49 ? -2.406 29.641 10.922 1 96.81 49 GLY B O 1
ATOM 1500 N N . ARG B 1 50 ? -2.363 27.438 10.477 1 95.44 50 ARG B N 1
ATOM 1501 C CA . ARG B 1 50 ? -1.465 27.188 11.594 1 95.44 50 ARG B CA 1
ATOM 1502 C C . ARG B 1 50 ? -0.006 27.312 11.172 1 95.44 50 ARG B C 1
ATOM 1504 O O . ARG B 1 50 ? 0.9 26.938 11.922 1 95.44 50 ARG B O 1
ATOM 1511 N N . GLY B 1 51 ? 0.238 27.859 9.977 1 94.12 51 GLY B N 1
ATOM 1512 C CA . GLY B 1 51 ? 1.583 28.062 9.461 1 94.12 51 GLY B CA 1
ATOM 1513 C C . GLY B 1 51 ? 1.611 28.422 7.988 1 94.12 51 GLY B C 1
ATOM 1514 O O . GLY B 1 51 ? 0.592 28.812 7.418 1 94.12 51 GLY B O 1
ATOM 1515 N N . ARG B 1 52 ? 2.855 28.5 7.512 1 95.19 52 ARG B N 1
ATOM 1516 C CA . ARG B 1 52 ? 3.117 28.688 6.09 1 95.19 52 ARG B CA 1
ATOM 1517 C C . ARG B 1 52 ? 4.117 27.656 5.578 1 95.19 52 ARG B C 1
ATOM 1519 O O . ARG B 1 52 ? 4.934 27.141 6.344 1 95.19 52 ARG B O 1
ATOM 1526 N N . ASN B 1 53 ? 3.967 27.422 4.25 1 97.25 53 ASN B N 1
ATOM 1527 C CA . ASN B 1 53 ? 4.883 26.484 3.6 1 97.25 53 ASN B CA 1
ATOM 1528 C C . ASN B 1 53 ? 4.965 25.156 4.348 1 97.25 53 ASN B C 1
ATOM 1530 O O . ASN B 1 53 ? 6.059 24.672 4.633 1 97.25 53 ASN B O 1
ATOM 1534 N N . CYS B 1 54 ? 3.82 24.672 4.742 1 98.5 54 CYS B N 1
ATOM 1535 C CA . CYS B 1 54 ? 3.771 23.438 5.5 1 98.5 54 CYS B CA 1
ATOM 1536 C C . CYS B 1 54 ? 4.113 22.234 4.613 1 98.5 54 CYS B C 1
ATOM 1538 O O . CYS B 1 54 ? 3.879 22.266 3.402 1 98.5 54 CYS B O 1
ATOM 1540 N N . VAL B 1 55 ? 4.672 21.219 5.246 1 98.75 55 VAL B N 1
ATOM 1541 C CA . VAL B 1 55 ? 5.078 19.984 4.578 1 98.75 55 VAL B CA 1
ATOM 1542 C C . VAL B 1 55 ? 4.539 18.781 5.344 1 98.75 55 VAL B C 1
ATOM 1544 O O . VAL B 1 55 ? 4.605 18.734 6.574 1 98.75 55 VAL B O 1
ATOM 1547 N N . LEU B 1 56 ? 3.871 17.906 4.645 1 98.88 56 LEU B N 1
ATOM 1548 C CA . LEU B 1 56 ? 3.512 16.609 5.191 1 98.88 56 LEU B CA 1
ATOM 1549 C C . LEU B 1 56 ? 4.664 15.617 5.047 1 98.88 56 LEU B C 1
ATOM 1551 O O . LEU B 1 56 ? 5.227 15.469 3.959 1 98.88 56 LEU B O 1
ATOM 1555 N N . ARG B 1 57 ? 5.02 14.945 6.121 1 98.81 57 ARG B N 1
ATOM 1556 C CA . ARG B 1 57 ? 6.105 13.969 6.078 1 98.81 57 ARG B CA 1
ATOM 1557 C C . ARG B 1 57 ? 5.637 12.602 6.57 1 98.81 57 ARG B C 1
ATOM 1559 O O . ARG B 1 57 ? 5.117 12.484 7.684 1 98.81 57 ARG B O 1
ATOM 1566 N N . MET B 1 58 ? 5.766 11.609 5.684 1 98.69 58 MET B N 1
ATOM 1567 C CA . MET B 1 58 ? 5.688 10.219 6.141 1 98.69 58 MET B CA 1
ATOM 1568 C C . MET B 1 58 ? 7.035 9.742 6.672 1 98.69 58 MET B C 1
ATOM 1570 O O . MET B 1 58 ? 7.926 9.398 5.895 1 98.69 58 MET B O 1
ATOM 1574 N N . GLN B 1 59 ? 7.133 9.656 7.965 1 97.56 59 GLN B N 1
ATOM 1575 C CA . GLN B 1 59 ? 8.43 9.391 8.57 1 97.56 59 GLN B CA 1
ATOM 1576 C C . GLN B 1 59 ? 8.734 7.891 8.578 1 97.56 59 GLN B C 1
ATOM 1578 O O . GLN B 1 59 ? 7.82 7.066 8.531 1 97.56 59 GLN B O 1
ATOM 1583 N N . THR B 1 60 ? 9.977 7.551 8.742 1 95.56 60 THR B N 1
ATOM 1584 C CA . THR B 1 60 ? 10.422 6.164 8.672 1 95.56 60 THR B CA 1
ATOM 1585 C C . THR B 1 60 ? 10.047 5.406 9.938 1 95.56 60 THR B C 1
ATOM 1587 O O . THR B 1 60 ? 10.133 4.176 9.984 1 95.56 60 THR B O 1
ATOM 1590 N N . ASP B 1 61 ? 9.594 6.148 10.906 1 94.19 61 ASP B N 1
ATOM 1591 C CA . ASP B 1 61 ? 9.133 5.48 12.117 1 94.19 61 ASP B CA 1
ATOM 1592 C C . ASP B 1 61 ? 7.617 5.266 12.078 1 94.19 61 ASP B C 1
ATOM 1594 O O . ASP B 1 61 ? 7.02 4.84 13.07 1 94.19 61 ASP B O 1
ATOM 1598 N N . GLY B 1 62 ? 6.965 5.656 11 1 95.69 62 GLY B N 1
ATOM 1599 C CA . GLY B 1 62 ? 5.555 5.371 10.805 1 95.69 62 GLY B CA 1
ATOM 1600 C C . GLY B 1 62 ? 4.648 6.516 11.211 1 95.69 62 GLY B C 1
ATOM 1601 O O . GLY B 1 62 ? 3.426 6.426 11.086 1 95.69 62 GLY B O 1
ATOM 1602 N N . ASN B 1 63 ? 5.219 7.594 11.688 1 97.88 63 ASN B N 1
ATOM 1603 C CA . ASN B 1 63 ? 4.422 8.766 12.039 1 97.88 63 ASN B CA 1
ATOM 1604 C C . ASN B 1 63 ? 4.172 9.656 10.828 1 97.88 63 ASN B C 1
ATOM 1606 O O . ASN B 1 63 ? 5.066 9.859 10.008 1 97.88 63 ASN B O 1
ATOM 1610 N N . LEU B 1 64 ? 2.988 10.094 10.688 1 98.81 64 LEU B N 1
ATOM 1611 C CA . LEU B 1 64 ? 2.629 11.133 9.727 1 98.81 64 LEU B CA 1
ATOM 1612 C C . LEU B 1 64 ? 2.535 12.492 10.406 1 98.81 64 LEU B C 1
ATOM 1614 O O . LEU B 1 64 ? 1.767 12.664 11.352 1 98.81 64 LEU B O 1
ATOM 1618 N N . VAL B 1 65 ? 3.344 13.422 9.875 1 98.88 65 VAL B N 1
ATOM 1619 C CA . VAL B 1 65 ? 3.445 14.68 10.617 1 98.88 65 VAL B CA 1
ATOM 1620 C C . VAL B 1 65 ? 3.371 15.859 9.641 1 98.88 65 VAL B C 1
ATOM 1622 O O . VAL B 1 65 ? 3.957 15.812 8.562 1 98.88 65 VAL B O 1
ATOM 1625 N N . ILE B 1 66 ? 2.662 16.859 10.016 1 98.94 66 ILE B N 1
ATOM 1626 C CA . ILE B 1 66 ? 2.686 18.141 9.328 1 98.94 66 ILE B CA 1
ATOM 1627 C C . ILE B 1 66 ? 3.635 19.094 10.039 1 98.94 66 ILE B C 1
ATOM 1629 O O . ILE B 1 66 ? 3.463 19.375 11.227 1 98.94 66 ILE B O 1
ATOM 1633 N N . TYR B 1 67 ? 4.586 19.547 9.281 1 98.81 67 TYR B N 1
ATOM 1634 C CA . TYR B 1 67 ? 5.492 20.578 9.781 1 98.81 67 TYR B CA 1
ATOM 1635 C C . TYR B 1 67 ? 5.215 21.922 9.117 1 98.81 67 TYR B C 1
ATOM 1637 O O . TYR B 1 67 ? 4.9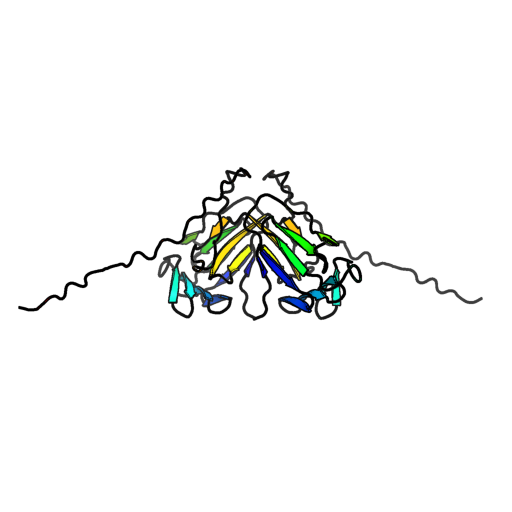26 21.984 7.922 1 98.81 67 TYR B O 1
ATOM 1645 N N . ASP B 1 68 ? 5.395 22.984 9.938 1 98.38 68 ASP B N 1
ATOM 1646 C CA . ASP B 1 68 ? 5.312 24.297 9.32 1 98.38 68 ASP B CA 1
ATOM 1647 C C . ASP B 1 68 ? 6.664 24.734 8.758 1 98.38 68 ASP B C 1
ATOM 1649 O O . ASP B 1 68 ? 7.617 23.953 8.758 1 98.38 68 ASP B O 1
ATOM 1653 N N . GLY B 1 69 ? 6.711 25.984 8.156 1 97 69 GLY B N 1
ATOM 1654 C CA . GLY B 1 69 ? 7.902 26.484 7.492 1 97 69 GLY B CA 1
ATOM 1655 C C . GLY B 1 69 ? 9.094 26.609 8.422 1 97 69 GLY B C 1
ATOM 1656 O O . GLY B 1 69 ? 10.234 26.734 7.973 1 97 69 GLY B O 1
ATOM 1657 N N . ASN B 1 70 ? 8.852 26.594 9.727 1 97.12 70 ASN B N 1
ATOM 1658 C CA . ASN B 1 70 ? 9.922 26.656 10.719 1 97.12 70 ASN B CA 1
ATOM 1659 C C . ASN B 1 70 ? 10.258 25.281 11.273 1 97.12 70 ASN B C 1
ATOM 1661 O O . ASN B 1 70 ? 10.906 25.156 12.312 1 97.12 70 ASN B O 1
ATOM 1665 N N . ASN B 1 71 ? 9.68 24.25 10.656 1 97.38 71 ASN B N 1
ATOM 1666 C CA . ASN B 1 71 ? 9.914 22.844 11 1 97.38 71 ASN B CA 1
ATOM 1667 C C . ASN B 1 71 ? 9.328 22.5 12.359 1 97.38 71 ASN B C 1
ATOM 1669 O O . ASN B 1 71 ? 9.875 21.672 13.086 1 97.38 71 ASN B O 1
ATOM 1673 N N . ARG B 1 72 ? 8.328 23.25 12.695 1 98.06 72 ARG B N 1
ATOM 1674 C CA . ARG B 1 72 ? 7.562 22.891 13.883 1 98.06 72 ARG B CA 1
ATOM 1675 C C . ARG B 1 72 ? 6.379 21.984 13.523 1 98.06 72 ARG B C 1
ATOM 1677 O O . ARG B 1 72 ? 5.652 22.266 12.57 1 98.06 72 ARG B O 1
ATOM 1684 N N . ALA B 1 73 ? 6.16 20.906 14.352 1 98.56 73 ALA B N 1
ATOM 1685 C CA . ALA B 1 73 ? 5.027 20.016 14.117 1 98.56 73 ALA B CA 1
ATOM 1686 C C . ALA B 1 73 ? 3.707 20.703 14.477 1 98.56 73 ALA B C 1
ATOM 1688 O O . ALA B 1 73 ? 3.557 21.234 15.578 1 98.56 73 ALA B O 1
ATOM 1689 N N . VAL B 1 74 ? 2.791 20.656 13.547 1 98.31 74 VAL B N 1
ATOM 1690 C CA . VAL B 1 74 ? 1.505 21.281 13.844 1 98.31 74 VAL B CA 1
ATOM 1691 C C . VAL B 1 74 ? 0.421 20.219 13.93 1 98.31 74 VAL B C 1
ATOM 1693 O O . VAL B 1 74 ? -0.671 20.469 14.445 1 98.31 74 VAL B O 1
ATOM 1696 N N . TRP B 1 75 ? 0.671 19.016 13.5 1 98.75 75 TRP B N 1
ATOM 1697 C CA . TRP B 1 75 ? -0.211 17.859 13.586 1 98.75 75 TRP B CA 1
ATOM 1698 C C . TRP B 1 75 ? 0.573 16.562 13.414 1 98.75 75 TRP B C 1
ATOM 1700 O O . TRP B 1 75 ? 1.576 16.531 12.695 1 98.75 75 TRP B O 1
ATOM 1710 N N . ALA B 1 76 ? 0.084 15.484 14 1 98.75 76 ALA B N 1
ATOM 1711 C CA . ALA B 1 76 ? 0.689 14.172 13.828 1 98.75 76 ALA B CA 1
ATOM 1712 C C . ALA B 1 76 ? -0.351 13.062 13.977 1 98.75 76 ALA B C 1
ATOM 1714 O O . ALA B 1 76 ? -1.34 13.227 14.695 1 98.75 76 ALA B O 1
ATOM 1715 N N . SER B 1 77 ? -0.073 11.945 13.281 1 97.75 77 SER B N 1
ATOM 1716 C CA . SER B 1 77 ? -0.9 10.758 13.445 1 97.75 77 SER B CA 1
ATOM 1717 C C . SER B 1 77 ? -0.622 10.062 14.773 1 97.75 77 SER B C 1
ATOM 1719 O O . SER B 1 77 ? -1.405 9.219 15.219 1 97.75 77 SER B O 1
ATOM 1721 N N . ASN B 1 78 ? 0.532 10.367 15.43 1 96.44 78 ASN B N 1
ATOM 1722 C CA . ASN B 1 78 ? 0.957 9.797 16.703 1 96.44 78 ASN B CA 1
ATOM 1723 C C . ASN B 1 78 ? 1.116 8.281 16.625 1 96.44 78 ASN B C 1
ATOM 1725 O O . ASN B 1 78 ? 0.642 7.555 17.5 1 96.44 78 ASN B O 1
ATOM 1729 N N . THR B 1 79 ? 1.812 7.816 15.586 1 95.12 79 THR B N 1
ATOM 1730 C CA . THR B 1 79 ? 1.998 6.391 15.344 1 95.12 79 THR B CA 1
ATOM 1731 C C . THR B 1 79 ? 3.482 6.043 15.281 1 95.12 79 THR B C 1
ATOM 1733 O O . THR B 1 79 ? 3.867 5.051 14.664 1 95.12 79 THR B O 1
ATOM 1736 N N . SER B 1 80 ? 4.242 6.816 15.875 1 90.94 80 SER B N 1
ATOM 1737 C CA . SER B 1 80 ? 5.676 6.559 15.852 1 90.94 80 SER B CA 1
ATOM 1738 C C . SER B 1 80 ? 6.012 5.234 16.516 1 90.94 80 SER B C 1
ATOM 1740 O O . SER B 1 80 ? 5.418 4.883 17.547 1 90.94 80 SER B O 1
ATOM 1742 N N . GLY B 1 81 ? 6.844 4.516 15.922 1 86 81 GLY B N 1
ATOM 1743 C CA . GLY B 1 81 ? 7.395 3.273 16.438 1 86 81 GLY B CA 1
ATOM 1744 C C . GLY B 1 81 ? 8.836 3.045 16.031 1 86 81 GLY B C 1
ATOM 1745 O O . GLY B 1 81 ? 9.531 3.982 15.633 1 86 81 GLY B O 1
ATOM 1746 N N . PRO B 1 82 ? 9.297 1.835 16.344 1 82.19 82 PRO B N 1
ATOM 1747 C CA . PRO B 1 82 ? 10.641 1.54 15.852 1 82.19 82 PRO B CA 1
ATOM 1748 C C . PRO B 1 82 ? 10.773 1.716 14.344 1 82.19 82 PRO B C 1
ATOM 1750 O O . PRO B 1 82 ? 9.789 1.584 13.617 1 82.19 82 PRO B O 1
ATOM 1753 N N . ARG B 1 83 ? 12 2.035 13.984 1 81.94 83 ARG B N 1
ATOM 1754 C CA . ARG B 1 83 ? 12.242 2.197 12.555 1 81.94 83 ARG B CA 1
ATOM 1755 C C . ARG B 1 83 ? 11.828 0.948 11.781 1 81.94 83 ARG B C 1
ATOM 1757 O O . ARG B 1 83 ? 12.07 -0.173 12.234 1 81.94 83 ARG B O 1
ATOM 1764 N N . GLY B 1 84 ? 11.188 1.184 10.703 1 88.31 84 GLY B N 1
ATOM 1765 C CA . GLY B 1 84 ? 10.703 0.115 9.844 1 88.31 84 GLY B CA 1
ATOM 1766 C C . GLY B 1 84 ? 10.172 0.612 8.508 1 88.31 84 GLY B C 1
ATOM 1767 O O . GLY B 1 84 ? 10.453 1.746 8.109 1 88.31 84 GLY B O 1
ATOM 1768 N N . ASN B 1 85 ? 9.625 -0.265 7.754 1 94.5 85 ASN B N 1
ATOM 1769 C CA . ASN B 1 85 ? 9.008 0.086 6.477 1 94.5 85 ASN B CA 1
ATOM 1770 C C . ASN B 1 85 ? 7.508 0.32 6.621 1 94.5 85 ASN B C 1
ATOM 1772 O O . ASN B 1 85 ? 6.766 -0.597 6.973 1 94.5 85 ASN B O 1
ATOM 1776 N N . PHE B 1 86 ? 7.133 1.573 6.363 1 96.56 86 PHE B N 1
ATOM 1777 C CA . PHE B 1 86 ? 5.742 1.995 6.441 1 96.56 86 PHE B CA 1
ATOM 1778 C C . PHE B 1 86 ? 5.297 2.648 5.141 1 96.56 86 PHE B C 1
ATOM 1780 O O . PHE B 1 86 ? 6.105 3.256 4.438 1 96.56 86 PHE B O 1
ATOM 1787 N N . VAL B 1 87 ? 4.008 2.521 4.852 1 98.12 87 VAL B N 1
ATOM 1788 C CA . VAL B 1 87 ? 3.414 3.174 3.688 1 98.12 87 VAL B CA 1
ATOM 1789 C C . VAL B 1 87 ? 2.064 3.779 4.066 1 98.12 87 VAL B C 1
ATOM 1791 O O . VAL B 1 87 ? 1.352 3.24 4.918 1 98.12 87 VAL B O 1
ATOM 1794 N N . LEU B 1 88 ? 1.824 4.902 3.553 1 98.81 88 LEU B N 1
ATOM 1795 C CA . LEU B 1 88 ? 0.492 5.5 3.574 1 98.81 88 LEU B CA 1
ATOM 1796 C C . LEU B 1 88 ? -0.187 5.359 2.217 1 98.81 88 LEU B C 1
ATOM 1798 O O . LEU B 1 88 ? 0.396 5.711 1.188 1 98.81 88 LEU B O 1
ATOM 1802 N N . ILE B 1 89 ? -1.416 4.812 2.197 1 98.81 89 ILE B N 1
ATOM 1803 C CA . ILE B 1 89 ? -2.125 4.562 0.948 1 98.81 89 ILE B CA 1
ATOM 1804 C C . ILE B 1 89 ? -3.457 5.309 0.951 1 98.81 89 ILE B C 1
ATOM 1806 O O . ILE B 1 89 ? -4.242 5.188 1.896 1 98.81 89 ILE B O 1
ATOM 1810 N N . LEU B 1 90 ? -3.641 6.148 -0.066 1 98.81 90 LEU B N 1
ATOM 1811 C CA . LEU B 1 90 ? -5.008 6.52 -0.41 1 98.81 90 LEU B CA 1
ATOM 1812 C C . LEU B 1 90 ? -5.707 5.387 -1.157 1 98.81 90 LEU B C 1
ATOM 1814 O O . LEU B 1 90 ? -5.453 5.172 -2.344 1 98.81 90 LEU B O 1
ATOM 1818 N N . GLN B 1 91 ? -6.625 4.727 -0.5 1 98 91 GLN B N 1
ATOM 1819 C CA . GLN B 1 91 ? -7.199 3.477 -0.984 1 98 91 GLN B CA 1
ATOM 1820 C C . GLN B 1 91 ? -8.375 3.736 -1.922 1 98 91 GLN B C 1
ATOM 1822 O O . GLN B 1 91 ? -8.938 4.832 -1.93 1 98 91 GLN B O 1
ATOM 1827 N N . ARG B 1 92 ? -8.703 2.689 -2.641 1 96.94 92 ARG B N 1
ATOM 1828 C CA . ARG B 1 92 ? -9.82 2.807 -3.578 1 96.94 92 ARG B CA 1
ATOM 1829 C C . ARG B 1 92 ? -11.148 2.938 -2.842 1 96.94 92 ARG B C 1
ATOM 1831 O O . ARG B 1 92 ? -12.156 3.324 -3.434 1 96.94 92 ARG B O 1
ATOM 1838 N N . ASP B 1 93 ? -11.211 2.613 -1.572 1 97.56 93 ASP B N 1
ATOM 1839 C CA . ASP B 1 93 ? -12.445 2.773 -0.816 1 97.56 93 ASP B CA 1
ATOM 1840 C C . ASP B 1 93 ? -12.5 4.133 -0.122 1 97.56 93 ASP B C 1
ATOM 1842 O O . ASP B 1 93 ? -13.297 4.344 0.79 1 97.56 93 ASP B O 1
ATOM 1846 N N . ARG B 1 94 ? -11.586 5.039 -0.403 1 98.31 94 ARG B N 1
ATOM 1847 C CA . ARG B 1 94 ? -11.539 6.422 0.058 1 98.31 94 ARG B CA 1
ATOM 1848 C C . ARG B 1 94 ? -10.734 6.543 1.348 1 98.31 94 ARG B C 1
ATOM 1850 O O . ARG B 1 94 ? -10.227 7.617 1.669 1 98.31 94 ARG B O 1
ATOM 1857 N N . ASN B 1 95 ? -10.57 5.5 2.113 1 98.81 95 ASN B N 1
ATOM 1858 C CA . ASN B 1 95 ? -9.82 5.547 3.365 1 98.81 95 ASN B CA 1
ATOM 1859 C C . ASN B 1 95 ? -8.336 5.809 3.119 1 98.81 95 ASN B C 1
ATOM 1861 O O . ASN B 1 95 ? -7.77 5.316 2.143 1 98.81 95 ASN B O 1
ATOM 1865 N N . VAL B 1 96 ? -7.738 6.625 3.904 1 98.88 96 VAL B N 1
ATOM 1866 C CA . VAL B 1 96 ? -6.289 6.766 3.949 1 98.88 96 VAL B CA 1
ATOM 1867 C C . VAL B 1 96 ? -5.727 5.965 5.125 1 98.88 96 VAL B C 1
ATOM 1869 O O . VAL B 1 96 ? -6.16 6.141 6.266 1 98.88 96 VAL B O 1
ATOM 1872 N N . VAL B 1 97 ? -4.762 5.082 4.797 1 98.75 97 VAL B N 1
ATOM 1873 C CA . VAL B 1 97 ? -4.332 4.137 5.82 1 98.75 97 VAL B CA 1
ATOM 1874 C C . VAL B 1 97 ? -2.811 4.027 5.816 1 98.75 97 VAL B C 1
ATOM 1876 O O . VAL B 1 97 ? -2.188 3.98 4.754 1 98.75 97 VAL B O 1
ATOM 1879 N N . ILE B 1 98 ? -2.242 3.986 7.027 1 98.38 98 ILE B N 1
ATOM 1880 C CA . ILE B 1 98 ? -0.826 3.678 7.188 1 98.38 98 ILE B CA 1
ATOM 1881 C C . ILE B 1 98 ? -0.657 2.201 7.539 1 98.38 98 ILE B C 1
ATOM 1883 O O . ILE B 1 98 ? -1.236 1.719 8.516 1 98.38 98 ILE B O 1
ATOM 1887 N N . TYR B 1 99 ? 0.152 1.505 6.699 1 96.62 99 TYR B N 1
ATOM 1888 C CA . TYR B 1 99 ? 0.493 0.108 6.941 1 96.62 99 TYR B CA 1
ATOM 1889 C C . TYR B 1 99 ? 1.965 -0.038 7.312 1 96.62 99 TYR B C 1
ATOM 1891 O O . TYR B 1 99 ? 2.793 0.792 6.93 1 96.62 99 TYR B O 1
ATOM 1899 N N . GLY B 1 100 ? 2.25 -1.105 8.07 1 94.81 100 GLY B N 1
ATOM 1900 C CA . GLY B 1 100 ? 3.602 -1.555 8.359 1 94.81 100 GLY B CA 1
ATOM 1901 C C . GLY B 1 100 ? 3.768 -3.059 8.242 1 94.81 100 GLY B C 1
ATOM 1902 O O . GLY B 1 100 ? 3.164 -3.689 7.371 1 94.81 100 GLY B O 1
ATOM 1903 N N . CYS B 1 101 ? 4.738 -3.576 8.852 1 90.19 101 CYS B N 1
ATOM 1904 C CA . CYS B 1 101 ? 4.98 -5.008 8.984 1 90.19 101 CYS B CA 1
ATOM 1905 C C . CYS B 1 101 ? 5.035 -5.688 7.625 1 90.19 101 CYS B C 1
ATOM 1907 O O . CYS B 1 101 ? 4.211 -6.551 7.32 1 90.19 101 CYS B O 1
ATOM 1909 N N . PRO B 1 102 ? 6.051 -5.367 6.812 1 95.38 102 PRO B N 1
ATOM 1910 C CA . PRO B 1 102 ? 6.18 -6.148 5.578 1 95.38 102 PRO B CA 1
ATOM 1911 C C . PRO B 1 102 ? 6.34 -7.645 5.844 1 95.38 102 PRO B C 1
ATOM 1913 O O . PRO B 1 102 ? 7.168 -8.047 6.664 1 95.38 102 PRO B O 1
ATOM 1916 N N . ARG B 1 103 ? 5.547 -8.445 5.012 1 94.75 103 ARG B N 1
ATOM 1917 C CA . ARG B 1 103 ? 5.512 -9.883 5.281 1 94.75 103 ARG B CA 1
ATOM 1918 C C . ARG B 1 103 ? 6.129 -10.672 4.133 1 94.75 103 ARG B C 1
ATOM 1920 O O . ARG B 1 103 ? 6.496 -11.836 4.301 1 94.75 103 ARG B O 1
ATOM 1927 N N . TRP B 1 104 ? 6.215 -10.164 3.049 1 97.75 104 TRP B N 1
ATOM 1928 C CA . TRP B 1 104 ? 6.746 -10.781 1.838 1 97.75 104 TRP B CA 1
ATOM 1929 C C . TRP B 1 104 ? 7.191 -9.719 0.837 1 97.75 104 TRP B C 1
ATOM 1931 O O . TRP B 1 104 ? 6.578 -8.656 0.741 1 97.75 104 TRP B O 1
ATOM 1941 N N . ALA B 1 105 ? 8.195 -10.031 0.094 1 98.5 105 ALA B N 1
ATOM 1942 C CA . ALA B 1 105 ? 8.656 -9.156 -0.979 1 98.5 105 ALA B CA 1
ATOM 1943 C C . ALA B 1 105 ? 9.336 -9.953 -2.088 1 98.5 105 ALA B C 1
ATOM 1945 O O . ALA B 1 105 ? 9.859 -11.039 -1.846 1 98.5 105 ALA B O 1
ATOM 1946 N N . THR B 1 106 ? 9.312 -9.367 -3.289 1 98.69 106 THR B N 1
ATOM 1947 C CA . THR B 1 106 ? 10.023 -9.992 -4.398 1 98.69 106 THR B CA 1
ATOM 1948 C C . THR B 1 106 ? 11.516 -9.695 -4.316 1 98.69 106 THR B C 1
ATOM 1950 O O . THR B 1 106 ? 12.32 -10.336 -4.996 1 98.69 106 THR B O 1
ATOM 1953 N N . ASN B 1 107 ? 11.93 -8.703 -3.508 1 97.69 107 ASN B N 1
ATOM 1954 C CA . ASN B 1 107 ? 13.32 -8.281 -3.363 1 97.69 107 ASN B CA 1
ATOM 1955 C C . ASN B 1 107 ? 13.93 -7.887 -4.703 1 97.69 107 ASN B C 1
ATOM 1957 O O . ASN B 1 107 ? 15.055 -8.273 -5.02 1 97.69 107 ASN B O 1
ATOM 1961 N N . THR B 1 108 ? 13.188 -7.148 -5.469 1 98.56 108 THR B N 1
ATOM 1962 C CA . THR B 1 108 ? 13.625 -6.715 -6.793 1 98.56 108 THR B CA 1
ATOM 1963 C C . THR B 1 108 ? 13.82 -5.199 -6.828 1 98.56 108 THR B C 1
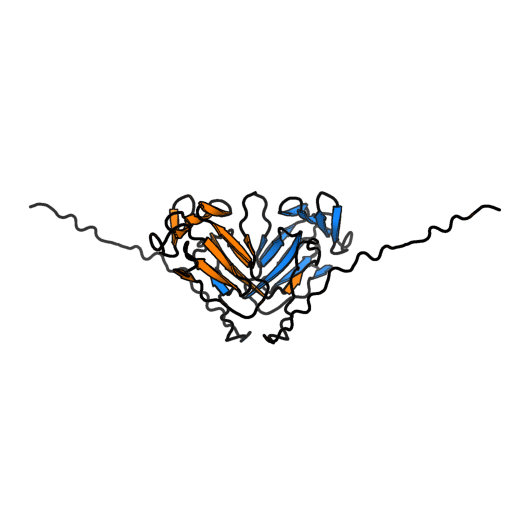ATOM 1965 O O . THR B 1 108 ? 13.891 -4.605 -7.906 1 98.56 108 THR B O 1
ATOM 1968 N N . ASN B 1 109 ? 13.812 -4.539 -5.668 1 97.56 109 ASN B N 1
ATOM 1969 C CA . ASN B 1 109 ? 13.953 -3.09 -5.625 1 97.56 109 ASN B CA 1
ATOM 1970 C C . ASN B 1 109 ? 15.195 -2.627 -6.395 1 97.56 109 ASN B C 1
ATOM 1972 O O . ASN B 1 109 ? 16.203 -3.318 -6.414 1 97.56 109 ASN B O 1
ATOM 1976 N N . THR B 1 110 ? 15.039 -1.468 -6.953 1 96.94 110 THR B N 1
ATOM 1977 C CA . THR B 1 110 ? 16.141 -0.904 -7.73 1 96.94 110 THR B CA 1
ATOM 1978 C C . THR B 1 110 ? 17.297 -0.504 -6.824 1 96.94 110 THR B C 1
ATOM 1980 O O . THR B 1 110 ? 17.141 -0.423 -5.602 1 96.94 110 THR B O 1
ATOM 1983 N N . ALA B 1 111 ? 18.406 -0.243 -7.387 1 90.62 111 ALA B N 1
ATOM 1984 C CA . ALA B 1 111 ? 19.656 -0.011 -6.664 1 90.62 111 ALA B CA 1
ATOM 1985 C C . ALA B 1 111 ? 19.562 1.238 -5.793 1 90.62 111 ALA B C 1
ATOM 1987 O O . ALA B 1 111 ? 20.266 1.355 -4.785 1 90.62 111 ALA B O 1
ATOM 1988 N N . ASN B 1 112 ? 18.75 2.168 -6.066 1 89.94 112 ASN B N 1
ATOM 1989 C CA . ASN B 1 112 ? 18.641 3.412 -5.312 1 89.94 112 ASN B CA 1
ATOM 1990 C C . ASN B 1 112 ? 17.656 3.275 -4.148 1 89.94 112 ASN B C 1
ATOM 1992 O O . ASN B 1 112 ? 17.312 4.266 -3.502 1 89.94 112 ASN B O 1
ATOM 1996 N N . SER B 1 113 ? 17.25 2.012 -3.924 1 92.44 113 SER B N 1
ATOM 1997 C CA . SER B 1 113 ? 16.297 1.747 -2.84 1 92.44 113 SER B CA 1
ATOM 1998 C C . SER B 1 113 ? 16.891 0.774 -1.822 1 92.44 113 SER B C 1
ATOM 2000 O O . SER B 1 113 ? 17.578 -0.177 -2.193 1 92.44 113 SER B O 1
ATOM 2002 N N . GLU B 1 114 ? 16.578 1.01 -0.486 1 89.19 114 GLU B N 1
ATOM 2003 C CA . GLU B 1 114 ? 17.062 0.122 0.57 1 89.19 114 GLU B CA 1
ATOM 2004 C C . GLU B 1 114 ? 16.203 -1.141 0.656 1 89.19 114 GLU B C 1
ATOM 2006 O O . GLU B 1 114 ? 16.562 -2.088 1.363 1 89.19 114 GLU B O 1
ATOM 2011 N N . GLY B 1 115 ? 15.18 -1.234 -0.127 1 93.19 115 GLY B N 1
ATOM 2012 C CA . GLY B 1 115 ? 14.289 -2.379 -0.015 1 93.19 115 GLY B CA 1
ATOM 2013 C C . GLY B 1 115 ? 13.5 -2.396 1.282 1 93.19 115 GLY B C 1
ATOM 2014 O O . GLY B 1 115 ? 13.195 -1.344 1.844 1 93.19 115 GLY B O 1
ATOM 2015 N N . VAL B 1 116 ? 12.969 -3.549 1.576 1 95.38 116 VAL B N 1
ATOM 2016 C CA . VAL B 1 116 ? 12.195 -3.674 2.805 1 95.38 116 VAL B CA 1
ATOM 2017 C C . VAL B 1 116 ? 12.758 -4.801 3.664 1 95.38 116 VAL B C 1
ATOM 2019 O O . VAL B 1 116 ? 13.367 -5.742 3.146 1 95.38 116 VAL B O 1
ATOM 2022 N N . LEU B 1 117 ? 12.57 -4.695 4.961 1 90.69 117 LEU B N 1
ATOM 2023 C CA . LEU B 1 117 ? 12.883 -5.762 5.902 1 90.69 117 LEU B CA 1
ATOM 2024 C C . LEU B 1 117 ? 11.625 -6.535 6.281 1 90.69 117 LEU B C 1
ATOM 2026 O O . LEU B 1 117 ? 10.703 -5.977 6.875 1 90.69 117 LEU B O 1
ATOM 2030 N N . ILE B 1 118 ? 11.562 -7.832 6.023 1 91.62 118 ILE B N 1
ATOM 2031 C CA . ILE B 1 118 ? 10.406 -8.68 6.289 1 91.62 118 ILE B CA 1
ATOM 2032 C C . ILE B 1 118 ? 10.336 -9.008 7.777 1 91.62 118 ILE B C 1
ATOM 2034 O O . ILE B 1 118 ? 11.352 -9.359 8.391 1 91.62 118 ILE B O 1
ATOM 2038 N N . VAL B 1 119 ? 9.094 -8.844 8.258 1 82 119 VAL B N 1
ATOM 2039 C CA . VAL B 1 119 ? 8.859 -9.172 9.656 1 82 119 VAL B CA 1
ATOM 2040 C C . VAL B 1 119 ? 8.156 -10.523 9.766 1 82 119 VAL B C 1
ATOM 2042 O O . VAL B 1 119 ? 7.074 -10.711 9.211 1 82 119 VAL B O 1
ATOM 2045 N N . LYS B 1 120 ? 8.742 -11.586 10.188 1 63.97 120 LYS B N 1
ATOM 2046 C CA . LYS B 1 120 ? 8.141 -12.906 10.336 1 63.97 120 LYS B CA 1
ATOM 2047 C C . LYS B 1 120 ? 7.355 -13 11.641 1 63.97 120 LYS B C 1
ATOM 2049 O O . LYS B 1 120 ? 7.73 -12.383 12.641 1 63.97 120 LYS B O 1
ATOM 2054 N N . SER B 1 121 ? 6 -13.125 11.594 1 57.69 121 SER B N 1
ATOM 2055 C CA . SER B 1 121 ? 5.051 -13.18 12.703 1 57.69 121 SER B CA 1
ATOM 2056 C C . SER B 1 121 ? 5.707 -13.727 13.961 1 57.69 121 SER B C 1
ATOM 2058 O O . SER B 1 121 ? 5.297 -13.398 15.078 1 57.69 121 SER B O 1
ATOM 2060 N N . GLY B 1 122 ? 6.312 -14.898 13.953 1 43.81 122 GLY B N 1
ATOM 2061 C CA . GLY B 1 122 ? 6.684 -15.336 15.281 1 43.81 122 GLY B CA 1
ATOM 2062 C C . GLY B 1 122 ? 7.363 -14.25 16.094 1 43.81 122 GLY B C 1
ATOM 2063 O O . GLY B 1 122 ? 7.422 -14.336 17.328 1 43.81 122 GLY B O 1
ATOM 2064 N N . LEU B 1 123 ? 8.469 -13.641 15.578 1 37.25 123 LEU B N 1
ATOM 2065 C CA . LEU B 1 123 ? 9.258 -12.688 16.344 1 37.25 123 LEU B CA 1
ATOM 2066 C C . LEU B 1 123 ? 8.547 -11.336 16.422 1 37.25 123 LEU B C 1
ATOM 2068 O O . LEU B 1 123 ? 8.531 -10.578 15.453 1 37.25 123 LEU B O 1
ATOM 2072 N N . ASN B 1 124 ? 7.449 -11.188 16.641 1 35.19 124 ASN B N 1
ATOM 2073 C CA . ASN B 1 124 ? 7 -9.898 17.141 1 35.19 124 ASN B CA 1
ATOM 2074 C C . ASN B 1 124 ? 8.125 -9.156 17.859 1 35.19 124 ASN B C 1
ATOM 2076 O O . ASN B 1 124 ? 7.879 -8.383 18.797 1 35.19 124 ASN B O 1
ATOM 2080 N N . ASP B 1 125 ? 9.305 -9.734 17.984 1 33.62 125 ASP B N 1
ATOM 2081 C CA . ASP B 1 125 ? 10.375 -9.031 18.688 1 33.62 125 ASP B CA 1
ATOM 2082 C C . ASP B 1 125 ? 10.625 -7.66 18.078 1 33.62 125 ASP B C 1
ATOM 2084 O O . ASP B 1 125 ? 11.031 -7.562 16.922 1 33.62 125 ASP B O 1
ATOM 2088 N N . THR B 1 126 ? 9.812 -6.723 18.391 1 35.72 126 THR B N 1
ATOM 2089 C CA . THR B 1 126 ? 10.18 -5.324 18.219 1 35.72 126 THR B CA 1
ATOM 2090 C C . THR B 1 126 ? 11.695 -5.168 18.156 1 35.72 126 THR B C 1
ATOM 2092 O O . THR B 1 126 ? 12.203 -4.062 17.969 1 35.72 126 THR B O 1
ATOM 2095 N N . SER B 1 127 ? 12.461 -6.059 18.781 1 34.06 127 SER B N 1
ATOM 2096 C CA . SER B 1 127 ? 13.898 -5.809 18.766 1 34.06 127 SER B CA 1
ATOM 2097 C C . SER B 1 127 ? 14.508 -6.156 17.422 1 34.06 127 SER B C 1
ATOM 2099 O O . SER B 1 127 ? 15.055 -7.246 17.234 1 34.06 127 SER B O 1
ATOM 2101 N N . PHE B 1 128 ? 13.867 -5.957 16.406 1 33.41 128 PHE B N 1
ATOM 2102 C CA . PHE B 1 128 ? 14.336 -6.383 15.102 1 33.41 128 PHE B CA 1
ATOM 2103 C C . PHE B 1 128 ? 15.609 -5.637 14.711 1 33.41 128 PHE B C 1
ATOM 2105 O O . PHE B 1 128 ? 15.633 -4.406 14.688 1 33.41 128 PHE B O 1
ATOM 2112 N N . THR B 1 129 ? 16.719 -6.238 14.906 1 30.38 129 THR B N 1
ATOM 2113 C CA . THR B 1 129 ? 17.906 -5.703 14.25 1 30.38 129 THR B CA 1
ATOM 2114 C C . THR B 1 129 ? 17.734 -5.719 12.734 1 30.38 129 THR B C 1
ATOM 2116 O O . THR B 1 129 ? 17.453 -6.766 12.148 1 30.38 129 THR B O 1
ATOM 2119 N N . PRO B 1 130 ? 17.438 -4.684 12.055 1 28.86 130 PRO B N 1
ATOM 2120 C CA . PRO B 1 130 ? 17.312 -4.566 10.602 1 28.86 130 PRO B CA 1
ATOM 2121 C C . PRO B 1 130 ? 18.422 -5.285 9.852 1 28.86 130 PRO B C 1
ATOM 2123 O O . PRO B 1 130 ? 19.609 -5.004 10.086 1 28.86 130 PRO B O 1
ATOM 2126 N N . GLU B 1 131 ? 18.312 -6.59 9.547 1 29.72 131 GLU B N 1
ATOM 2127 C CA . GLU B 1 131 ? 19.359 -7.066 8.648 1 29.72 131 GLU B CA 1
ATOM 2128 C C . GLU B 1 131 ? 19.188 -6.484 7.25 1 29.72 131 GLU B C 1
ATOM 2130 O O . GLU B 1 131 ? 18.156 -6.68 6.609 1 29.72 131 GLU B O 1
ATOM 2135 N N . VAL B 1 132 ? 19.766 -5.402 6.906 1 29.56 132 VAL B N 1
ATOM 2136 C CA . VAL B 1 132 ? 19.859 -4.836 5.566 1 29.56 132 VAL B CA 1
ATOM 2137 C C . VAL B 1 132 ? 20.484 -5.855 4.617 1 29.56 132 VAL B C 1
ATOM 2139 O O . VAL B 1 132 ? 21.609 -6.309 4.832 1 29.56 132 VAL B O 1
ATOM 2142 N N . VAL B 1 133 ? 19.734 -6.668 4.008 1 29.25 133 VAL B N 1
ATOM 2143 C CA . VAL B 1 133 ? 20.375 -7.488 2.98 1 29.25 133 VAL B CA 1
ATOM 2144 C C . VAL B 1 133 ? 20.875 -6.598 1.846 1 29.25 133 VAL B C 1
ATOM 2146 O O . VAL B 1 133 ? 20.109 -5.828 1.266 1 29.25 133 VAL B O 1
ATOM 2149 N N . ALA B 1 134 ? 22.156 -6.258 1.729 1 30.03 134 ALA B N 1
ATOM 2150 C CA . ALA B 1 134 ? 22.828 -5.543 0.646 1 30.03 134 ALA B CA 1
ATOM 2151 C C . ALA B 1 134 ? 22.562 -6.211 -0.7 1 30.03 134 ALA B C 1
ATOM 2153 O O . ALA B 1 134 ? 22.391 -7.43 -0.773 1 30.03 134 ALA B O 1
ATOM 2154 N N . PRO B 1 135 ? 22.172 -5.414 -1.646 1 27.64 135 PRO B N 1
ATOM 2155 C CA . PRO B 1 135 ? 22.016 -5.973 -2.99 1 27.64 135 PRO B CA 1
ATOM 2156 C C . PRO B 1 135 ? 23.125 -6.949 -3.355 1 27.64 135 PRO B C 1
ATOM 2158 O O . PRO B 1 135 ? 24.266 -6.77 -2.936 1 27.64 135 PRO B O 1
ATOM 2161 N N . ALA B 1 136 ? 22.766 -8.117 -3.643 1 30.09 136 ALA B N 1
ATOM 2162 C CA . ALA B 1 136 ? 23.828 -9.023 -4.102 1 30.09 136 ALA B CA 1
ATOM 2163 C C . ALA B 1 136 ? 24.719 -8.344 -5.133 1 30.09 136 ALA B C 1
ATOM 2165 O O . ALA B 1 136 ? 24.234 -7.738 -6.09 1 30.09 136 ALA B O 1
ATOM 2166 N N . ALA B 1 137 ? 25.953 -7.938 -4.738 1 31.25 137 ALA B N 1
ATOM 2167 C CA . ALA B 1 137 ? 26.938 -7.414 -5.684 1 31.25 137 ALA B CA 1
ATOM 2168 C C . ALA B 1 137 ? 26.938 -8.219 -6.98 1 31.25 137 ALA B C 1
ATOM 2170 O O . ALA B 1 137 ? 26.797 -9.445 -6.957 1 31.25 137 ALA B O 1
ATOM 2171 N N . ASP B 1 138 ? 26.547 -7.648 -8.039 1 30.61 138 ASP B N 1
ATOM 2172 C CA . ASP B 1 138 ? 26.75 -8.266 -9.352 1 30.61 138 ASP B CA 1
ATOM 2173 C C . ASP B 1 138 ? 28.094 -8.961 -9.438 1 30.61 138 ASP B C 1
ATOM 2175 O O . ASP B 1 138 ? 29.141 -8.312 -9.305 1 30.61 138 ASP B O 1
ATOM 2179 N N . GLU B 1 139 ? 28.281 -10.078 -8.867 1 32.66 139 GLU B N 1
ATOM 2180 C CA . GLU B 1 139 ? 29.562 -10.727 -9.172 1 32.66 139 GLU B CA 1
ATOM 2181 C C . GLU B 1 139 ? 29.828 -10.719 -10.672 1 32.66 139 GLU B C 1
ATOM 2183 O O . GLU B 1 139 ? 28.969 -11.102 -11.469 1 32.66 139 GLU B O 1
ATOM 2188 N N . PRO B 1 140 ? 30.75 -9.805 -11.086 1 34.38 140 PRO B N 1
ATOM 2189 C CA . PRO B 1 140 ? 31.188 -9.914 -12.484 1 34.38 140 PRO B CA 1
ATOM 2190 C C . PRO B 1 140 ? 31.484 -11.352 -12.898 1 34.38 140 PRO B C 1
ATOM 2192 O O . PRO B 1 140 ? 32.219 -12.055 -12.203 1 34.38 140 PRO B O 1
ATOM 2195 N N . THR B 1 141 ? 30.484 -12.109 -13.234 1 31.03 141 THR B N 1
ATOM 2196 C CA . THR B 1 141 ? 30.781 -13.43 -13.789 1 31.03 141 THR B CA 1
ATOM 2197 C C . THR B 1 141 ? 31.891 -13.344 -14.836 1 31.03 141 THR B C 1
ATOM 2199 O O . THR B 1 141 ? 31.688 -12.734 -15.898 1 31.03 141 THR B O 1
ATOM 2202 N N . ASN B 1 142 ? 33.062 -12.984 -14.383 1 34.34 142 ASN B N 1
ATOM 2203 C CA . ASN B 1 142 ? 34.188 -13.18 -15.281 1 34.34 142 ASN B CA 1
ATOM 2204 C C . ASN B 1 142 ? 34.188 -14.586 -15.883 1 34.34 142 ASN B C 1
ATOM 2206 O O . ASN B 1 142 ? 34.719 -15.523 -15.273 1 34.34 142 ASN B O 1
ATOM 2210 N N . ARG B 1 143 ? 33.125 -15.031 -16.547 1 27.66 143 ARG B N 1
ATOM 2211 C CA . ARG B 1 143 ? 33.281 -16.297 -17.25 1 27.66 143 ARG B CA 1
ATOM 2212 C C . ARG B 1 143 ? 34.344 -16.188 -18.359 1 27.66 143 ARG B C 1
ATOM 2214 O O . ARG B 1 143 ? 34.188 -15.375 -19.281 1 27.66 143 ARG B O 1
ATOM 2221 N N . LYS B 1 144 ? 35.562 -16.406 -18.047 1 33.34 144 LYS B N 1
ATOM 2222 C CA . LYS B 1 144 ? 36.656 -16.688 -18.984 1 33.34 144 LYS B CA 1
ATOM 2223 C C . LYS B 1 144 ? 36.188 -17.641 -20.078 1 33.34 144 LYS B C 1
ATOM 2225 O O . LYS B 1 144 ? 35.781 -18.766 -19.797 1 33.34 144 LYS B O 1
ATOM 2230 N N . ILE B 1 145 ? 35.469 -17.109 -21.125 1 29.22 145 ILE B N 1
ATOM 2231 C CA . ILE B 1 145 ? 35.188 -17.859 -22.328 1 29.22 145 ILE B CA 1
ATOM 2232 C C . ILE B 1 145 ? 36.469 -18.453 -22.875 1 29.22 145 ILE B C 1
ATOM 2234 O O . ILE B 1 145 ? 37.438 -17.734 -23.125 1 29.22 145 ILE B O 1
ATOM 2238 N N . ALA B 1 146 ? 36.844 -19.656 -22.547 1 34.72 146 ALA B N 1
ATOM 2239 C CA . ALA B 1 146 ? 37.938 -20.453 -23.047 1 34.72 146 ALA B CA 1
ATOM 2240 C C . ALA B 1 146 ? 37.969 -20.469 -24.578 1 34.72 146 ALA B C 1
ATOM 2242 O O . ALA B 1 146 ? 36.969 -20.797 -25.219 1 34.72 146 ALA B O 1
ATOM 2243 N N . MET B 1 147 ? 38.656 -19.469 -25.109 1 32.22 147 MET B N 1
ATOM 2244 C CA . MET B 1 147 ? 38.969 -19.5 -26.531 1 32.22 147 MET B CA 1
ATOM 2245 C C . MET B 1 147 ? 39.562 -20.828 -26.953 1 32.22 147 MET B C 1
ATOM 2247 O O . MET B 1 147 ? 40.594 -21.25 -26.391 1 32.22 147 MET B O 1
ATOM 2251 N N . VAL B 1 148 ? 38.844 -21.781 -27.266 1 33.81 148 VAL B N 1
ATOM 2252 C CA . VAL B 1 148 ? 39.281 -23.047 -27.875 1 33.81 148 VAL B CA 1
ATOM 2253 C C . VAL B 1 148 ? 40.125 -22.75 -29.125 1 33.81 148 VAL B C 1
ATOM 2255 O O . VAL B 1 148 ? 39.625 -22.156 -30.078 1 33.81 148 VAL B O 1
ATOM 2258 N N . THR B 1 149 ? 41.344 -22.266 -28.844 1 31.84 149 THR B N 1
ATOM 2259 C CA . THR B 1 149 ? 42.312 -22.219 -29.938 1 31.84 149 THR B CA 1
ATOM 2260 C C . THR B 1 149 ? 42.469 -23.578 -30.594 1 31.84 149 THR B C 1
ATOM 2262 O O . THR B 1 149 ? 42.719 -24.578 -29.922 1 31.84 149 THR B O 1
ATOM 2265 N N . ASN B 1 150 ? 41.781 -23.812 -31.719 1 34.91 150 ASN B N 1
ATOM 2266 C CA . ASN B 1 150 ? 42.062 -24.875 -32.688 1 34.91 150 ASN B CA 1
ATOM 2267 C C . ASN B 1 150 ? 43.562 -24.969 -33 1 34.91 150 ASN B C 1
ATOM 2269 O O . ASN B 1 150 ? 44.156 -23.984 -33.469 1 34.91 150 ASN B O 1
ATOM 2273 N N . ASN B 1 151 ? 44.281 -25.719 -32.219 1 32.38 151 ASN B N 1
ATOM 2274 C CA . ASN B 1 151 ? 45.5 -26.203 -32.844 1 32.38 151 ASN B CA 1
ATOM 2275 C C . ASN B 1 151 ? 45.188 -27.078 -34.031 1 32.38 151 ASN B C 1
ATOM 2277 O O . ASN B 1 151 ? 44.281 -27.906 -34 1 32.38 151 ASN B O 1
#

Organism: Zingiber officinale (NCBI:txid94328)

Solvent-accessible surface area (backbone atoms only — not comparable to full-atom values): 17060 Å² total; per-residue (Å²): 122,75,50,31,66,44,42,44,69,36,71,34,46,46,71,35,63,32,37,37,91,62,29,38,44,30,30,33,67,46,32,24,40,36,32,24,54,72,84,40,77,76,46,65,70,79,31,61,72,72,44,43,70,17,33,38,34,34,34,40,28,49,25,40,34,33,24,26,66,84,69,44,78,76,47,65,69,80,40,66,51,72,78,53,60,25,37,36,34,50,36,91,51,60,26,38,37,31,32,22,57,28,55,47,65,68,79,52,40,41,89,96,47,84,64,77,63,70,47,59,78,88,60,71,53,83,76,60,75,78,68,75,72,70,75,76,71,79,69,79,76,76,70,79,76,77,76,79,72,82,125,121,74,50,32,66,44,43,46,68,36,71,34,46,47,72,33,65,33,38,38,92,61,29,38,44,31,30,32,67,47,34,24,40,35,35,26,55,72,85,38,76,73,47,66,70,78,31,60,71,72,45,43,69,19,32,38,33,35,34,42,29,50,24,39,34,33,23,26,65,84,70,42,76,75,46,66,69,81,40,66,51,73,79,52,61,25,36,38,33,51,37,92,51,59,25,37,38,31,31,22,58,27,56,45,63,69,80,52,40,39,89,95,46,89,66,78,66,69,49,59,76,89,60,69,52,83,76,62,74,82,69,75,75,69,75,77,71,77,68,75,76,75,70,78,74,76,75,78,70,82,122

InterPro domains:
  IPR001480 Bulb-type lectin domain [PS50927] (3-111)
  IPR001480 Bulb-type lectin domain [SM00108] (3-110)
  IPR001480 Bulb-type lectin domain [cd00028] (3-109)
  IPR036426 Bulb-type lectin domain superfamily [G3DSA:2.90.10.10] (3-117)
  IPR036426 Bulb-type lectin domain superfamily [SSF51110] (2-106)

Sequence (302 aa):
MADNVLYGGDTMNAGQSLTQGGYTFIMQTDCNLVLYDSGRAVWASGTDGRGRNCVLRMQTDGNLVIYDGNNRAVWASNTSGPRGNFVLILQRDRNVVIYGCPRWATNTNTANSEGVLIVKSGLNDTSFTPEVVAPAADEPTNRKIAMVTNNMADNVLYGGDTMNA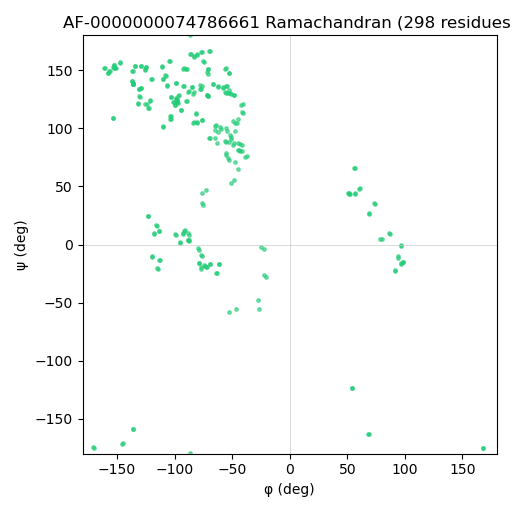GQSLTQGGYTFIMQTDCNLVLYDSGRAVWASGTDGRGRNCVLRMQTDGNLVIYDGNNRAVWASNTSGPRGNFVLILQRDRNVVIYGCPRWATNTNTANSEGVLIVKSGLNDTSFTPEVVAPAADEPTNRKIAMVTNN

Foldseek 3Di:
DFAFKDKAFDKAKAPDWGDDVQWIFGCHQQRKTFIDRNNHTDDIQPCGNVAGRWMWHCHQQRKTFIAHPVRHTRGIPPRGHPGFIKMWGCDNVRDIDIDG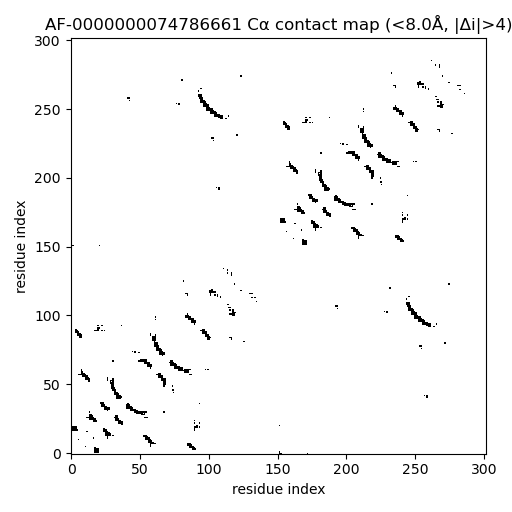AAADDPLPDDQVDQDGAHDHVVCPVSVDPRPSPHPDPPPPPPPPPPPPPDD/DFAFKDKAFDKAKAPDWGDDVQWIFGCHQQRKTFIDRNNHTDDIQPCGNVAGRWMWHCHQQRKTFIAHPVRHTRDIPPRGHPGFIKMWGCDNVRDIDIDGAAADDPPPDDQVDQDGAHDHVVCPVSVDPRPSPHPDPPPPPPPPPPPPPDD

Secondary structure (DSSP, 8-state):
----EEETT-EEETT-EEEETTEEEEE-TTS-EEEEETTEEEEE---TTS-SS-EEEE-TTS-EEEE-TTS-EEEE-----SS---EEEE-TTS-EEEEEEEEEE-----TT--------TT---S-------------------------/----EEETT-EEETT-EEEETTEEEEE-TTS-EEEEETTEEEEE---TTS-SS-EEEE-TTS-EEEE-TTS-EEEE-----SS---EEEE-TTS-EEEEEEEEEE-----TT--------TT---S-------------------------